Protein AF-A0A9W8RIK4-F1 (afdb_monomer_lite)

pLDDT: mean 80.98, std 10.84, range [31.3, 94.56]

Structure (mmCIF, N/CA/C/O backbone):
data_AF-A0A9W8RIK4-F1
#
_entry.id   AF-A0A9W8RIK4-F1
#
loop_
_atom_site.group_PDB
_atom_site.id
_atom_site.type_symbol
_atom_site.label_atom_id
_atom_site.label_alt_id
_atom_site.label_comp_id
_atom_site.label_asym_id
_atom_site.label_entity_id
_atom_site.label_seq_id
_atom_site.pdbx_PDB_ins_code
_atom_site.Cartn_x
_atom_site.Cartn_y
_atom_site.Cartn_z
_atom_site.occupancy
_atom_site.B_iso_or_equiv
_atom_site.auth_seq_id
_atom_site.auth_comp_id
_atom_site.auth_asym_id
_atom_site.auth_atom_id
_atom_site.pdbx_PDB_model_num
ATOM 1 N N . MET A 1 1 ? 0.799 12.961 -12.414 1.00 58.44 1 MET A N 1
ATOM 2 C CA . MET A 1 1 ? 2.271 12.877 -12.256 1.00 58.44 1 MET A CA 1
ATOM 3 C C . MET A 1 1 ? 2.801 11.477 -12.563 1.00 58.44 1 MET A C 1
ATOM 5 O O . MET A 1 1 ? 3.704 11.379 -13.381 1.00 58.44 1 MET A O 1
ATOM 9 N N . HIS A 1 2 ? 2.174 10.405 -12.053 1.00 54.78 2 HIS A N 1
ATOM 10 C CA . HIS A 1 2 ? 2.528 9.002 -12.353 1.00 54.78 2 HIS A CA 1
ATOM 11 C C . HIS A 1 2 ? 2.791 8.707 -13.846 1.00 54.78 2 HIS A C 1
ATOM 13 O O . HIS A 1 2 ? 3.847 8.197 -14.192 1.00 54.78 2 HIS A O 1
ATOM 19 N N . TYR A 1 3 ? 1.892 9.117 -14.752 1.00 61.00 3 TYR A N 1
ATOM 20 C CA . TYR A 1 3 ? 2.065 8.937 -16.205 1.00 61.00 3 TYR A CA 1
ATOM 21 C C . TYR A 1 3 ? 3.379 9.522 -16.763 1.00 61.00 3 TYR A C 1
ATOM 23 O O . TYR A 1 3 ? 4.008 8.931 -17.638 1.00 61.00 3 TYR A O 1
ATOM 31 N N . ILE A 1 4 ? 3.803 10.685 -16.256 1.00 69.00 4 ILE A N 1
ATOM 32 C CA . ILE A 1 4 ? 5.035 11.362 -16.692 1.00 69.00 4 ILE A CA 1
ATOM 33 C C . ILE A 1 4 ? 6.264 10.590 -16.204 1.00 69.00 4 ILE A C 1
ATOM 35 O O . ILE A 1 4 ? 7.252 10.479 -16.931 1.00 69.00 4 ILE A O 1
ATOM 39 N N . MET A 1 5 ? 6.193 10.026 -14.998 1.00 69.75 5 MET A N 1
ATOM 40 C CA . MET A 1 5 ? 7.285 9.257 -14.408 1.00 69.75 5 MET A CA 1
ATOM 41 C C . MET A 1 5 ? 7.449 7.893 -15.083 1.00 69.75 5 MET A C 1
ATOM 43 O O . MET A 1 5 ? 8.577 7.519 -15.416 1.00 69.75 5 MET A O 1
ATOM 47 N N . THR A 1 6 ? 6.348 7.204 -15.396 1.00 58.97 6 THR A N 1
ATOM 48 C CA . THR A 1 6 ? 6.379 5.834 -15.935 1.00 58.97 6 THR A CA 1
ATOM 49 C C . THR A 1 6 ? 6.575 5.734 -17.443 1.00 58.97 6 THR A C 1
ATOM 51 O O . THR A 1 6 ? 6.938 4.670 -17.936 1.00 58.97 6 THR A O 1
ATOM 54 N N . ARG A 1 7 ? 6.388 6.817 -18.207 1.00 65.75 7 ARG A N 1
ATOM 55 C CA . ARG A 1 7 ? 6.578 6.792 -19.667 1.00 65.75 7 ARG A CA 1
ATOM 56 C C . ARG A 1 7 ? 7.822 7.532 -20.115 1.00 65.75 7 ARG A C 1
ATOM 58 O O . ARG A 1 7 ? 8.277 8.488 -19.487 1.00 65.75 7 ARG A O 1
ATOM 65 N N . GLN A 1 8 ? 8.393 7.099 -21.233 1.00 67.31 8 GLN A N 1
ATOM 66 C CA . GLN A 1 8 ? 9.373 7.914 -21.933 1.00 67.31 8 GLN A CA 1
ATOM 67 C C . GLN A 1 8 ? 8.639 9.083 -22.588 1.00 67.31 8 GLN A C 1
ATOM 69 O O . GLN A 1 8 ? 7.737 8.888 -23.399 1.00 67.31 8 GLN A O 1
ATOM 74 N N . LEU A 1 9 ? 8.997 10.307 -22.200 1.00 77.00 9 LEU A N 1
ATOM 75 C CA . LEU A 1 9 ? 8.418 11.500 -22.801 1.00 77.00 9 LEU A CA 1
ATOM 76 C C . LEU A 1 9 ? 8.920 11.601 -24.244 1.00 77.00 9 LEU A C 1
ATOM 78 O O . LEU A 1 9 ? 10.121 11.748 -24.476 1.00 77.00 9 LEU A O 1
ATOM 82 N N . CYS A 1 10 ? 8.004 11.522 -25.209 1.00 79.88 10 CYS A N 1
ATOM 83 C CA . CYS A 1 10 ? 8.291 11.635 -26.642 1.00 79.88 10 CYS A CA 1
ATOM 84 C C . CYS A 1 10 ? 8.548 13.095 -27.050 1.00 79.88 10 CYS A C 1
ATOM 86 O O . CYS A 1 10 ? 7.872 13.647 -27.916 1.00 79.88 10 CYS A O 1
ATOM 88 N N . LEU A 1 11 ? 9.501 13.748 -26.386 1.00 81.94 11 LEU A N 1
ATOM 89 C CA . LEU A 1 11 ? 9.902 15.110 -26.711 1.00 81.94 11 LEU A CA 1
ATOM 90 C C . LEU A 1 11 ? 10.702 15.096 -28.013 1.00 81.94 11 LEU A C 1
ATOM 92 O O . LEU A 1 11 ? 11.547 14.226 -28.236 1.00 81.94 11 LEU A O 1
ATOM 96 N N . THR A 1 12 ? 10.459 16.084 -28.867 1.00 84.19 12 THR A N 1
ATOM 97 C CA . THR A 1 12 ? 11.164 16.234 -30.145 1.00 84.19 12 THR A CA 1
ATOM 98 C C . THR A 1 12 ? 12.074 17.456 -30.108 1.00 84.19 12 THR A C 1
ATOM 100 O O . THR A 1 12 ? 11.981 18.289 -29.205 1.00 84.19 12 THR A O 1
ATOM 103 N N . ARG A 1 13 ? 12.955 17.598 -31.107 1.00 80.69 13 ARG A N 1
ATOM 104 C CA . ARG A 1 13 ? 13.754 18.827 -31.259 1.00 80.69 13 ARG A CA 1
ATOM 105 C C . ARG A 1 13 ? 12.869 20.067 -31.403 1.00 80.69 13 ARG A C 1
ATOM 107 O O . ARG A 1 13 ? 13.140 21.068 -30.758 1.00 80.69 13 ARG A O 1
ATOM 114 N N . HIS A 1 14 ? 11.750 19.947 -32.120 1.00 82.50 14 HIS A N 1
ATOM 115 C CA . HIS A 1 14 ? 10.755 21.014 -32.229 1.00 82.50 14 HIS A CA 1
ATOM 116 C C . HIS A 1 14 ? 10.232 21.467 -30.857 1.00 82.50 14 HIS A C 1
ATOM 118 O O . HIS A 1 14 ? 10.055 22.660 -30.621 1.00 82.50 14 HIS A O 1
ATOM 124 N N . THR A 1 15 ? 10.010 20.531 -29.927 1.00 81.50 15 THR A N 1
ATOM 125 C CA . THR A 1 15 ? 9.599 20.855 -28.554 1.00 81.50 15 THR A CA 1
ATOM 126 C C . THR A 1 15 ? 10.663 21.679 -27.826 1.00 81.50 15 THR A C 1
ATOM 128 O O . THR A 1 15 ? 10.324 22.655 -27.165 1.00 81.50 15 THR A O 1
ATOM 131 N N . VAL A 1 16 ? 11.942 21.319 -27.976 1.00 80.31 16 VAL A N 1
ATOM 132 C CA . VAL A 1 16 ? 13.065 22.067 -27.385 1.00 80.31 16 VAL A CA 1
ATOM 133 C C . VAL A 1 16 ? 13.127 23.483 -27.959 1.00 80.31 16 VAL A C 1
ATOM 135 O O . VAL A 1 16 ? 13.205 24.445 -27.200 1.00 80.31 16 VAL A O 1
ATOM 138 N N . ASP A 1 17 ? 13.026 23.623 -29.280 1.00 80.44 17 ASP A N 1
ATOM 139 C CA . ASP A 1 17 ? 13.111 24.923 -29.953 1.00 80.44 17 ASP A CA 1
ATOM 140 C C . ASP A 1 17 ? 11.915 25.829 -29.635 1.00 80.44 17 ASP A C 1
ATOM 142 O O . ASP A 1 17 ? 12.098 27.021 -29.392 1.00 80.44 17 ASP A O 1
ATOM 146 N N . SER A 1 18 ? 10.709 25.263 -29.526 1.00 82.81 18 SER A N 1
ATOM 147 C CA . SER A 1 18 ? 9.505 26.004 -29.113 1.00 82.81 18 SER A CA 1
ATOM 148 C C . SER A 1 18 ? 9.617 26.548 -27.688 1.00 82.81 18 SER A C 1
ATOM 150 O O . SER A 1 18 ? 9.095 27.617 -27.390 1.00 82.81 18 SER A O 1
ATOM 152 N N . LEU A 1 19 ? 10.304 25.821 -26.802 1.00 80.06 19 LEU A N 1
ATOM 153 C CA . LEU A 1 19 ? 10.499 26.213 -25.409 1.00 80.06 19 LEU A CA 1
ATOM 154 C C . LEU A 1 19 ? 11.683 27.167 -25.213 1.00 80.06 19 LEU A C 1
ATOM 156 O O . LEU A 1 19 ? 11.740 27.822 -24.173 1.00 80.06 19 LEU A O 1
ATOM 160 N N . ARG A 1 20 ? 12.596 27.317 -26.186 1.00 76.06 20 ARG A N 1
ATOM 161 C CA . ARG A 1 20 ? 13.703 28.291 -26.084 1.00 76.06 20 ARG A CA 1
ATOM 162 C C . ARG A 1 20 ? 13.183 29.695 -25.797 1.00 76.06 20 ARG A C 1
ATOM 164 O O . ARG A 1 20 ? 13.724 30.362 -24.923 1.00 76.06 20 ARG A O 1
ATOM 171 N N . SER A 1 21 ? 12.110 30.116 -26.467 1.00 77.50 21 SER A N 1
ATOM 172 C CA . SER A 1 21 ? 11.520 31.457 -26.325 1.00 77.50 21 SER A CA 1
ATOM 173 C C . SER A 1 21 ? 11.000 31.762 -24.916 1.00 77.50 21 SER A C 1
ATOM 175 O O . SER A 1 21 ? 10.890 32.927 -24.549 1.00 77.50 21 SER A O 1
ATOM 177 N N . THR A 1 22 ? 10.726 30.736 -24.107 1.00 79.38 22 THR A N 1
ATOM 178 C CA . THR A 1 22 ? 10.203 30.893 -22.741 1.00 79.38 22 THR A CA 1
ATOM 179 C C . THR A 1 22 ? 11.277 31.271 -21.718 1.00 79.38 22 THR A C 1
ATOM 181 O O . THR A 1 22 ? 10.945 31.611 -20.588 1.00 79.38 22 THR A O 1
ATOM 184 N N . GLY A 1 23 ? 12.564 31.172 -22.075 1.00 70.75 23 GLY A N 1
ATOM 185 C CA . GLY A 1 23 ? 13.682 31.388 -21.145 1.00 70.75 23 GLY A CA 1
ATOM 186 C C . GLY A 1 23 ? 13.859 30.282 -20.095 1.00 70.75 23 GLY A C 1
ATOM 187 O O . GLY A 1 23 ? 14.793 30.339 -19.304 1.00 70.75 23 GLY A O 1
ATOM 188 N N . MET A 1 24 ? 13.008 29.250 -20.110 1.00 67.75 24 MET A N 1
ATOM 189 C CA . MET A 1 24 ? 13.022 28.131 -19.155 1.00 67.75 24 MET A CA 1
ATOM 190 C C . MET A 1 24 ? 14.091 27.070 -19.469 1.00 67.75 24 MET A C 1
ATOM 192 O O . MET A 1 24 ? 14.253 26.105 -18.728 1.00 67.75 24 MET A O 1
ATOM 196 N N . ILE A 1 25 ? 14.802 27.218 -20.589 1.00 71.00 25 ILE A N 1
ATOM 197 C CA . ILE A 1 25 ? 15.863 26.319 -21.046 1.00 71.00 25 ILE A CA 1
ATOM 198 C C . ILE A 1 25 ? 17.099 27.174 -21.338 1.00 71.00 25 ILE A C 1
ATOM 200 O O . ILE A 1 25 ? 16.971 28.261 -21.904 1.00 71.00 25 ILE A O 1
ATOM 204 N N . ALA A 1 26 ? 18.290 26.687 -20.970 1.00 68.44 26 ALA A N 1
ATOM 205 C CA . ALA A 1 26 ? 19.558 27.364 -21.235 1.00 68.44 26 ALA A CA 1
ATOM 206 C C . ALA A 1 26 ? 19.681 27.741 -22.723 1.00 68.44 26 ALA A C 1
ATOM 208 O O . ALA A 1 26 ? 19.762 26.877 -23.594 1.00 68.44 26 ALA A O 1
ATOM 209 N N . GLN A 1 27 ? 19.671 29.044 -23.015 1.00 63.12 27 GLN A N 1
ATOM 210 C CA . GLN A 1 27 ? 19.578 29.535 -24.394 1.00 63.12 27 GLN A CA 1
ATOM 211 C C . GLN A 1 27 ? 20.899 29.460 -25.171 1.00 63.12 27 GLN A C 1
ATOM 213 O O . GLN A 1 27 ? 20.877 29.423 -26.400 1.00 63.12 27 GLN A O 1
ATOM 218 N N . ASN A 1 28 ? 22.027 29.379 -24.461 1.00 61.06 28 ASN A N 1
ATOM 219 C CA . ASN A 1 28 ? 23.370 29.387 -25.047 1.00 61.06 28 ASN A CA 1
ATOM 220 C C . ASN A 1 28 ? 24.028 28.004 -25.133 1.00 61.06 28 ASN A C 1
ATOM 222 O O . ASN A 1 28 ? 25.158 27.909 -25.605 1.00 61.06 28 ASN A O 1
ATOM 226 N N . ASP A 1 29 ? 23.342 26.939 -24.711 1.00 61.09 29 ASP A N 1
ATOM 227 C CA . ASP A 1 29 ? 23.905 25.591 -24.729 1.00 61.09 29 ASP A CA 1
ATOM 228 C C . ASP A 1 29 ? 23.370 24.797 -25.928 1.00 61.09 29 ASP A C 1
ATOM 230 O O . ASP A 1 29 ? 22.207 24.391 -25.978 1.00 61.09 29 ASP A O 1
ATOM 234 N N . GLY A 1 30 ? 24.228 24.545 -26.920 1.00 61.06 30 GLY A N 1
ATOM 235 C CA . GLY A 1 30 ? 23.897 23.739 -28.106 1.00 61.06 30 GLY A CA 1
ATOM 236 C C . GLY A 1 30 ? 23.598 22.262 -27.805 1.00 61.06 30 GLY A C 1
ATOM 237 O O . GLY A 1 30 ? 23.241 21.506 -28.707 1.00 61.06 30 GLY A O 1
ATOM 238 N N . PHE A 1 31 ? 23.732 21.848 -26.543 1.00 63.97 31 PHE A N 1
ATOM 239 C CA . PHE A 1 31 ? 23.663 20.460 -26.090 1.00 63.97 31 PHE A CA 1
ATOM 240 C C . PHE A 1 31 ? 22.319 20.062 -25.465 1.00 63.97 31 PHE A C 1
ATOM 242 O O . PHE A 1 31 ? 22.170 18.923 -25.015 1.00 63.97 31 PHE A O 1
ATOM 249 N N . VAL A 1 32 ? 21.313 20.947 -25.451 1.00 71.06 32 VAL A N 1
ATOM 250 C CA . VAL A 1 32 ? 19.980 20.593 -24.941 1.00 71.06 32 VAL A CA 1
ATOM 251 C C . VAL A 1 32 ? 19.318 19.585 -25.881 1.00 71.06 32 VAL A C 1
ATOM 253 O O . VAL A 1 32 ? 18.754 19.923 -26.921 1.00 71.06 32 VAL A O 1
ATOM 256 N N . THR A 1 33 ? 19.369 18.312 -25.498 1.00 81.44 33 THR A N 1
ATOM 257 C CA . THR A 1 33 ? 18.692 17.232 -26.221 1.00 81.44 33 THR A CA 1
ATOM 258 C C . THR A 1 33 ? 17.288 16.992 -25.658 1.00 81.44 33 THR A C 1
ATOM 260 O O . THR A 1 33 ? 17.061 17.196 -24.462 1.00 81.44 33 THR A O 1
ATOM 263 N N . PRO A 1 34 ? 16.343 16.461 -26.459 1.00 81.56 34 PRO A N 1
ATOM 264 C CA . PRO A 1 34 ? 15.030 16.054 -25.953 1.00 81.56 34 PRO A CA 1
ATOM 265 C C . PRO A 1 34 ? 15.114 15.047 -24.796 1.00 81.56 34 PRO A C 1
ATOM 267 O O . PRO A 1 34 ? 14.284 15.063 -23.893 1.00 81.56 34 PRO A O 1
ATOM 270 N N . ARG A 1 35 ? 16.165 14.214 -24.778 1.00 79.44 35 ARG A N 1
ATOM 271 C CA . ARG A 1 35 ? 16.462 13.294 -23.672 1.00 79.44 35 ARG A CA 1
ATOM 272 C C . ARG A 1 35 ? 16.830 14.038 -22.387 1.00 79.44 35 ARG A C 1
ATOM 274 O O . ARG A 1 35 ? 16.364 13.657 -21.317 1.00 79.44 35 ARG A O 1
ATOM 281 N N . MET A 1 36 ? 17.650 15.084 -22.486 1.00 81.44 36 MET A N 1
ATOM 282 C CA . MET A 1 36 ? 18.024 15.913 -21.339 1.00 81.44 36 MET A CA 1
ATOM 283 C C . MET A 1 36 ? 16.807 16.650 -20.775 1.00 81.44 36 MET A C 1
ATOM 285 O O . MET A 1 36 ? 16.570 16.585 -19.571 1.00 81.44 36 MET A O 1
ATOM 289 N N . LEU A 1 37 ? 15.984 17.243 -21.646 1.00 82.25 37 LEU A N 1
ATOM 290 C CA . LEU A 1 37 ? 14.737 17.900 -21.251 1.00 82.25 37 LEU A CA 1
ATOM 291 C C . LEU A 1 37 ? 13.762 16.918 -20.582 1.00 82.25 37 LEU A C 1
ATOM 293 O O . LEU A 1 37 ? 13.191 17.226 -19.541 1.00 82.25 37 LEU A O 1
ATOM 297 N N . ALA A 1 38 ? 13.615 15.703 -21.122 1.00 83.12 38 ALA A N 1
ATOM 298 C CA . ALA A 1 38 ? 12.779 14.670 -20.511 1.00 83.12 38 ALA A CA 1
ATOM 299 C C . ALA A 1 38 ? 13.269 14.294 -19.105 1.00 83.12 38 ALA A C 1
ATOM 301 O O . ALA A 1 38 ? 12.456 14.125 -18.198 1.00 83.12 38 ALA A O 1
ATOM 302 N N . ARG A 1 39 ? 14.590 14.199 -18.905 1.00 81.44 39 ARG A N 1
ATOM 303 C CA . ARG A 1 39 ? 15.185 13.927 -17.590 1.00 81.44 39 ARG A CA 1
ATOM 304 C C . ARG A 1 39 ? 14.953 15.077 -16.610 1.00 81.44 39 ARG A C 1
ATOM 306 O O . ARG A 1 39 ? 14.628 14.811 -15.461 1.00 81.44 39 ARG A O 1
ATOM 313 N N . GLN A 1 40 ? 15.073 16.326 -17.058 1.00 83.69 40 GLN A N 1
ATOM 314 C CA . GLN A 1 40 ? 14.801 17.507 -16.232 1.00 83.69 40 GLN A CA 1
ATOM 315 C C . GLN A 1 40 ? 13.330 17.581 -15.814 1.00 83.69 40 GLN A C 1
ATOM 317 O O . GLN A 1 40 ? 13.050 17.751 -14.634 1.00 83.69 40 GLN A O 1
ATOM 322 N N . ILE A 1 41 ? 12.391 17.369 -16.746 1.00 84.94 41 ILE A N 1
ATOM 323 C CA . ILE A 1 41 ? 10.953 17.330 -16.432 1.00 84.94 41 ILE A CA 1
ATOM 324 C C . ILE A 1 41 ? 10.662 16.236 -15.404 1.00 84.94 41 ILE A C 1
ATOM 326 O O . ILE A 1 41 ? 9.979 16.499 -14.420 1.00 84.94 41 ILE A O 1
ATOM 330 N N . LYS A 1 42 ? 11.205 15.027 -15.597 1.00 84.94 42 LYS A N 1
ATOM 331 C CA . LYS A 1 42 ? 11.044 13.943 -14.620 1.00 84.94 42 LYS A CA 1
ATOM 332 C C . LYS A 1 42 ? 11.643 14.299 -13.262 1.00 84.94 42 LYS A C 1
ATOM 334 O O . LYS A 1 42 ? 10.987 14.063 -12.265 1.00 84.94 42 LYS A O 1
ATOM 339 N N . SER A 1 43 ? 12.826 14.914 -13.223 1.00 83.44 43 SER A N 1
ATOM 340 C CA . SER A 1 43 ? 13.460 15.356 -11.972 1.00 83.44 43 SER A CA 1
ATOM 341 C C . SER A 1 43 ? 12.612 16.379 -11.212 1.00 83.44 43 SER A C 1
ATOM 343 O O . SER A 1 43 ? 12.488 16.275 -10.001 1.00 83.44 43 SER A O 1
ATOM 345 N N . VAL A 1 44 ? 12.014 17.351 -11.908 1.00 85.62 44 VAL A N 1
ATOM 346 C CA . VAL A 1 44 ? 11.139 18.355 -11.277 1.00 85.62 44 VAL A CA 1
ATOM 347 C C . VAL A 1 44 ? 9.840 17.716 -10.786 1.00 85.62 44 VAL A C 1
ATOM 349 O O . VAL A 1 44 ? 9.370 18.023 -9.696 1.00 85.62 44 VAL A O 1
ATOM 352 N N . VAL A 1 45 ? 9.248 16.817 -11.577 1.00 84.50 45 VAL A N 1
ATOM 353 C CA . VAL A 1 45 ? 8.040 16.087 -11.167 1.00 84.50 45 VAL A CA 1
ATOM 354 C C . VAL A 1 45 ? 8.321 15.190 -9.963 1.00 84.50 45 VAL A C 1
ATOM 356 O O . VAL A 1 45 ? 7.481 15.121 -9.073 1.00 84.50 45 VAL A O 1
ATOM 359 N N . ASP A 1 46 ? 9.491 14.557 -9.911 1.00 80.88 46 ASP A N 1
ATOM 360 C CA . ASP A 1 46 ? 9.943 13.756 -8.772 1.00 80.88 46 ASP A CA 1
ATOM 361 C C . ASP A 1 46 ? 10.064 14.602 -7.496 1.00 80.88 46 ASP A C 1
ATOM 363 O O . ASP A 1 46 ? 9.501 14.251 -6.462 1.00 80.88 46 ASP A O 1
ATOM 367 N N . GLU A 1 47 ? 10.690 15.780 -7.586 1.00 84.88 47 GLU A N 1
ATOM 368 C CA . GLU A 1 47 ? 10.806 16.717 -6.462 1.00 84.88 47 GLU A CA 1
ATOM 369 C C . GLU A 1 47 ? 9.433 17.203 -5.965 1.00 84.88 47 GLU A C 1
ATOM 371 O O . GLU A 1 47 ? 9.183 17.253 -4.758 1.00 84.88 47 GLU A O 1
ATOM 376 N N . LEU A 1 48 ? 8.508 17.508 -6.883 1.00 82.81 48 LEU A N 1
ATOM 377 C CA . LEU A 1 48 ? 7.130 17.865 -6.534 1.00 82.81 48 LEU A CA 1
ATOM 378 C C . LEU A 1 48 ? 6.409 16.703 -5.843 1.00 82.81 48 LEU A C 1
ATOM 380 O O . LEU A 1 48 ? 5.775 16.913 -4.813 1.00 82.81 48 LEU A O 1
ATOM 384 N N . MET A 1 49 ? 6.532 15.481 -6.367 1.00 77.94 49 MET A N 1
ATOM 385 C CA . MET A 1 49 ? 5.933 14.293 -5.754 1.00 77.94 49 MET A CA 1
ATOM 386 C C . MET A 1 49 ? 6.486 14.042 -4.349 1.00 77.94 49 MET A C 1
ATOM 388 O O . MET A 1 49 ? 5.709 13.780 -3.432 1.00 77.94 49 MET A O 1
ATOM 392 N N . LEU A 1 50 ? 7.801 14.176 -4.157 1.00 79.25 50 LEU A N 1
ATOM 393 C CA . LEU A 1 50 ? 8.441 14.039 -2.850 1.00 79.25 50 LEU A CA 1
ATOM 394 C C . LEU A 1 50 ? 7.913 15.080 -1.857 1.00 79.25 50 LEU A C 1
ATOM 396 O O . LEU A 1 50 ? 7.582 14.731 -0.724 1.00 79.25 50 LEU A O 1
ATOM 400 N N . ARG A 1 51 ? 7.802 16.344 -2.276 1.00 83.94 51 ARG A N 1
ATOM 401 C CA . ARG A 1 51 ? 7.286 17.429 -1.433 1.00 83.94 51 ARG A CA 1
ATOM 402 C C . ARG A 1 51 ? 5.833 17.196 -1.021 1.00 83.94 51 ARG A C 1
ATOM 404 O O . ARG A 1 51 ? 5.516 17.338 0.157 1.00 83.94 51 ARG A O 1
ATOM 411 N N . GLU A 1 52 ? 4.965 16.832 -1.962 1.00 80.19 52 GLU A N 1
ATOM 412 C CA . GLU A 1 52 ? 3.557 16.524 -1.673 1.00 80.19 52 GLU A CA 1
ATOM 413 C C . GLU A 1 52 ? 3.438 15.323 -0.726 1.00 80.19 52 GLU A C 1
ATOM 415 O O . GLU A 1 52 ? 2.685 15.362 0.246 1.00 80.19 52 GLU A O 1
ATOM 420 N N . MET A 1 53 ? 4.244 14.279 -0.943 1.00 73.75 53 MET A N 1
ATOM 421 C CA . MET A 1 53 ? 4.280 13.106 -0.071 1.00 73.75 53 MET A CA 1
ATOM 422 C C . MET A 1 53 ? 4.744 13.464 1.350 1.00 73.75 53 MET A C 1
ATOM 424 O O . MET A 1 53 ? 4.130 13.032 2.324 1.00 73.75 53 MET A O 1
ATOM 428 N N . GLN A 1 54 ? 5.783 14.294 1.493 1.00 78.31 54 GLN A N 1
ATOM 429 C CA . GLN A 1 54 ? 6.239 14.793 2.796 1.00 78.31 54 GLN A CA 1
ATOM 430 C C . GLN A 1 54 ? 5.149 15.597 3.515 1.00 78.31 54 GLN A C 1
ATOM 432 O O . GLN A 1 54 ? 4.923 15.383 4.705 1.00 78.31 54 GLN A O 1
ATOM 437 N N . GLN A 1 55 ? 4.447 16.484 2.805 1.00 79.56 55 GLN A N 1
ATOM 438 C CA . GLN A 1 55 ? 3.342 17.259 3.378 1.00 79.56 55 GLN A CA 1
ATOM 439 C C . GLN A 1 55 ? 2.179 16.364 3.808 1.00 79.56 55 GLN A C 1
ATOM 441 O O . GLN A 1 55 ? 1.640 16.549 4.900 1.00 79.56 55 GLN A O 1
ATOM 446 N N . LEU A 1 56 ? 1.822 15.366 2.995 1.00 74.19 56 LEU A N 1
ATOM 447 C CA . LEU A 1 56 ? 0.793 14.385 3.330 1.00 74.19 56 LEU A CA 1
ATOM 448 C C . LEU A 1 56 ? 1.173 13.618 4.600 1.00 74.19 56 LEU A C 1
ATOM 450 O O . LEU A 1 56 ? 0.355 13.515 5.513 1.00 74.19 56 LEU A O 1
ATOM 454 N N . PHE A 1 57 ? 2.423 13.162 4.716 1.00 73.31 57 PHE A N 1
ATOM 455 C CA . PHE A 1 57 ? 2.907 12.500 5.927 1.00 73.31 57 PHE A CA 1
ATOM 456 C C . PHE A 1 57 ? 2.953 13.423 7.146 1.00 73.31 57 PHE A C 1
ATOM 458 O O . PHE A 1 57 ? 2.663 12.978 8.260 1.00 73.31 57 PHE A O 1
ATOM 465 N N . GLU A 1 58 ? 3.268 14.706 6.973 1.00 79.19 58 GLU A N 1
ATOM 466 C CA . GLU A 1 58 ? 3.238 15.682 8.062 1.00 79.19 58 GLU A CA 1
ATOM 467 C C . GLU A 1 58 ? 1.802 15.936 8.549 1.00 79.19 58 GLU A C 1
ATOM 469 O O . GLU A 1 58 ? 1.553 15.943 9.758 1.00 79.19 58 GLU A O 1
ATOM 474 N N . LEU A 1 59 ? 0.847 16.106 7.630 1.00 77.31 59 LEU A N 1
ATOM 475 C CA . LEU A 1 59 ? -0.577 16.264 7.944 1.00 77.31 59 LEU A CA 1
ATOM 476 C C . LEU A 1 59 ? -1.138 15.016 8.623 1.00 77.31 59 LEU A C 1
ATOM 478 O O . LEU A 1 59 ? -1.806 15.126 9.650 1.00 77.31 59 LEU A O 1
ATOM 482 N N . PHE A 1 60 ? -0.803 13.837 8.104 1.00 70.94 60 PHE A N 1
ATOM 483 C CA . PHE A 1 60 ? -1.185 12.561 8.697 1.00 70.94 60 PHE A CA 1
ATOM 484 C C . PHE A 1 60 ? -0.623 12.420 10.116 1.00 70.94 60 PHE A C 1
ATOM 486 O O . PHE A 1 60 ? -1.367 12.180 11.063 1.00 70.94 60 PHE A O 1
ATOM 493 N N . SER A 1 61 ? 0.669 12.699 10.307 1.00 73.88 61 SER A N 1
ATOM 494 C CA . SER A 1 61 ? 1.303 12.696 11.632 1.00 73.88 61 SER A CA 1
ATOM 495 C C . SER A 1 61 ? 0.642 13.688 12.594 1.00 73.88 61 SER A C 1
ATOM 497 O O . SER A 1 61 ? 0.496 13.398 13.782 1.00 73.88 61 SER A O 1
ATOM 499 N N . LYS A 1 62 ? 0.228 14.866 12.109 1.00 75.69 62 LYS A N 1
ATOM 500 C CA . LYS A 1 62 ? -0.513 15.858 12.904 1.00 75.69 62 LYS A CA 1
ATOM 501 C C . LYS A 1 62 ? -1.915 15.376 13.268 1.00 75.69 62 LYS A C 1
ATOM 503 O O . LYS A 1 62 ? -2.316 15.634 14.396 1.00 75.69 62 LYS A O 1
ATOM 508 N N . SER A 1 63 ? -2.619 14.678 12.376 1.00 68.75 63 SER A N 1
ATOM 509 C CA . SER A 1 63 ? -3.951 14.114 12.655 1.00 68.75 63 SER A CA 1
ATOM 510 C C . SER A 1 63 ? -3.898 12.894 13.587 1.00 68.75 63 SER A C 1
ATOM 512 O O . SER A 1 63 ? -4.797 12.692 14.398 1.00 68.75 63 SER A O 1
ATOM 514 N N . LEU A 1 64 ? -2.795 12.137 13.588 1.00 68.00 64 LEU A N 1
ATOM 515 C CA . LEU A 1 64 ? -2.585 11.036 14.537 1.00 68.00 64 LEU A CA 1
ATOM 516 C C . LEU A 1 64 ? -2.245 11.505 15.968 1.00 68.00 64 LEU A C 1
ATOM 518 O O . LEU A 1 64 ? -2.563 10.819 16.940 1.00 68.00 64 LEU A O 1
ATOM 522 N N . LYS A 1 65 ? -1.609 12.676 16.137 1.00 68.00 65 LYS A N 1
ATOM 523 C CA . LYS A 1 65 ? -1.159 13.195 17.452 1.00 68.00 65 LYS A CA 1
ATOM 524 C C . LYS A 1 65 ? -2.246 13.309 18.533 1.00 68.00 65 LYS A C 1
ATOM 526 O O . LYS A 1 65 ? -1.944 12.967 19.677 1.00 68.00 65 LYS A O 1
ATOM 531 N N . PRO A 1 66 ? -3.468 13.790 18.243 1.00 63.25 66 PRO A N 1
ATOM 532 C CA . PRO A 1 66 ? -4.504 13.970 19.250 1.00 63.25 66 PRO A CA 1
ATOM 533 C C . PRO A 1 66 ? -5.024 12.654 19.844 1.00 63.25 66 PRO A C 1
ATOM 535 O O . PRO A 1 66 ? -5.723 12.706 20.852 1.00 63.25 66 PRO A O 1
ATOM 538 N N . LYS A 1 67 ? -4.720 11.490 19.236 1.00 69.69 67 LYS A N 1
ATOM 539 C CA . LYS A 1 67 ? -5.309 10.180 19.588 1.00 69.69 67 LYS A CA 1
ATOM 540 C C . LYS A 1 67 ? -6.844 10.221 19.664 1.00 69.69 67 LYS A C 1
ATOM 542 O O . LYS A 1 67 ? -7.465 9.496 20.438 1.00 69.69 67 LYS A O 1
ATOM 547 N N . ILE A 1 68 ? -7.466 11.110 18.890 1.00 79.56 68 ILE A N 1
ATOM 548 C CA . ILE A 1 68 ? -8.915 11.291 18.900 1.00 79.56 68 ILE A CA 1
ATOM 549 C C . ILE A 1 68 ? -9.527 10.193 18.033 1.00 79.56 68 ILE A C 1
ATOM 551 O O . ILE A 1 68 ? -9.238 10.105 16.842 1.00 79.56 68 ILE A O 1
ATOM 555 N N . ARG A 1 69 ? -10.415 9.384 18.621 1.00 85.62 69 ARG A N 1
ATOM 556 C CA . ARG A 1 69 ? -11.094 8.272 17.930 1.00 85.62 69 ARG A CA 1
ATOM 557 C C . ARG A 1 69 ? -11.887 8.726 16.699 1.00 85.62 69 ARG A C 1
ATOM 559 O O . ARG A 1 69 ? -11.924 7.993 15.723 1.00 85.62 69 ARG A O 1
ATOM 566 N N . ARG A 1 70 ? -12.413 9.958 16.679 1.00 83.94 70 ARG A N 1
ATOM 567 C CA . ARG A 1 70 ? -13.107 10.539 15.509 1.00 83.94 70 ARG A CA 1
ATOM 568 C C . ARG A 1 70 ? -12.253 10.597 14.239 1.00 83.94 70 ARG A C 1
ATOM 570 O O . ARG A 1 70 ? -12.794 10.468 13.150 1.00 83.94 70 ARG A O 1
ATOM 577 N N . GLU A 1 71 ? -10.934 10.734 14.369 1.00 86.75 71 GLU A N 1
ATOM 578 C CA . GLU A 1 71 ? -10.018 10.761 13.220 1.00 86.75 71 GLU A CA 1
ATOM 579 C C . GLU A 1 71 ? -9.663 9.354 12.711 1.00 86.75 71 GLU A C 1
ATOM 581 O O . GLU A 1 71 ? -8.955 9.217 11.715 1.00 86.75 71 GLU A O 1
ATOM 586 N N . TRP A 1 72 ? -10.146 8.291 13.366 1.00 90.56 72 TRP A N 1
ATOM 587 C CA . TRP A 1 72 ? -9.839 6.914 12.981 1.00 90.56 72 TRP A CA 1
ATOM 588 C C . TRP A 1 72 ? -10.268 6.608 11.546 1.00 90.56 72 TRP A C 1
ATOM 590 O O . TRP A 1 72 ? -9.460 6.100 10.775 1.00 90.56 72 TRP A O 1
ATOM 600 N N . ALA A 1 73 ? -11.504 6.937 11.162 1.00 91.56 73 ALA A N 1
ATOM 601 C CA . ALA A 1 73 ? -12.013 6.640 9.823 1.00 91.56 73 ALA A CA 1
ATOM 602 C C . ALA A 1 73 ? -11.238 7.367 8.709 1.00 91.56 73 ALA A C 1
ATOM 604 O O . ALA A 1 73 ? -10.759 6.679 7.803 1.00 91.56 73 ALA A O 1
ATOM 605 N N . PRO A 1 74 ? -11.027 8.702 8.757 1.00 89.31 74 PRO A N 1
ATOM 606 C CA . PRO A 1 74 ? -10.231 9.375 7.733 1.00 89.31 74 PRO A CA 1
ATOM 607 C C . PRO A 1 74 ? -8.775 8.891 7.712 1.00 89.31 74 PRO A C 1
ATOM 609 O O . PRO A 1 74 ? -8.217 8.727 6.628 1.00 89.31 74 PRO A O 1
ATOM 612 N N . CYS A 1 75 ? -8.168 8.584 8.866 1.00 88.88 75 CYS A N 1
ATOM 613 C CA . CYS A 1 75 ? -6.812 8.030 8.904 1.00 88.88 75 CYS A CA 1
ATOM 614 C C . CYS A 1 75 ? -6.741 6.609 8.324 1.00 88.88 75 CYS A C 1
ATOM 616 O O . CYS A 1 75 ? -5.801 6.296 7.596 1.00 88.88 75 CYS A O 1
ATOM 618 N N . THR A 1 76 ? -7.740 5.767 8.598 1.00 92.31 76 THR A N 1
ATOM 619 C CA . THR A 1 76 ? -7.856 4.416 8.027 1.00 92.31 76 THR A CA 1
ATOM 620 C C . THR A 1 76 ? -7.996 4.501 6.512 1.00 92.31 76 THR A C 1
ATOM 622 O O . THR A 1 76 ? -7.216 3.887 5.792 1.00 92.31 76 THR A O 1
ATOM 625 N N . ALA A 1 77 ? -8.927 5.317 6.011 1.00 92.44 77 ALA A N 1
ATOM 626 C CA . ALA A 1 77 ? -9.136 5.510 4.578 1.00 92.44 77 ALA A CA 1
ATOM 627 C C . ALA A 1 77 ? -7.875 6.042 3.877 1.00 92.44 77 ALA A C 1
ATOM 629 O O . ALA A 1 77 ? -7.479 5.522 2.835 1.00 92.44 77 ALA A O 1
ATOM 630 N N . ALA A 1 78 ? -7.200 7.031 4.471 1.00 89.81 78 ALA A N 1
ATOM 631 C CA . ALA A 1 78 ? -5.943 7.552 3.943 1.00 89.81 78 ALA A CA 1
ATOM 632 C C . ALA A 1 78 ? -4.852 6.473 3.890 1.00 89.81 78 ALA A C 1
ATOM 634 O O . ALA A 1 78 ? -4.124 6.391 2.901 1.00 89.81 78 ALA A O 1
ATOM 635 N N . PHE A 1 79 ? -4.750 5.619 4.914 1.00 91.00 79 PHE A N 1
ATOM 636 C CA . PHE A 1 79 ? -3.750 4.557 4.923 1.00 91.00 79 PHE A CA 1
ATOM 637 C C . PHE A 1 79 ? -4.057 3.437 3.922 1.00 91.00 79 PHE A C 1
ATOM 639 O O . PHE A 1 79 ? -3.139 2.957 3.262 1.00 91.00 79 PHE A O 1
ATOM 646 N N . LEU A 1 80 ? -5.330 3.090 3.711 1.00 93.88 80 LEU A N 1
ATOM 647 C CA . LEU A 1 80 ? -5.737 2.165 2.645 1.00 93.88 80 LEU A CA 1
ATOM 648 C C . LEU A 1 80 ? -5.342 2.699 1.259 1.00 93.88 80 LEU A C 1
ATOM 650 O O . LEU A 1 80 ? -4.789 1.964 0.446 1.00 93.88 80 LEU A O 1
ATOM 654 N N . VAL A 1 81 ? -5.536 3.997 1.006 1.00 91.19 81 VAL A N 1
ATOM 655 C CA . VAL A 1 81 ? -5.079 4.638 -0.241 1.00 91.19 81 VAL A CA 1
ATOM 656 C C . VAL A 1 81 ? -3.549 4.629 -0.353 1.00 91.19 81 VAL A C 1
ATOM 658 O O . VAL A 1 81 ? -3.014 4.366 -1.429 1.00 91.19 81 VAL A O 1
ATOM 661 N N . LEU A 1 82 ? -2.826 4.869 0.746 1.00 89.94 82 LEU A N 1
ATOM 662 C CA . LEU A 1 82 ? -1.363 4.757 0.765 1.00 89.94 82 LEU A CA 1
ATOM 663 C C . LEU A 1 82 ? -0.890 3.330 0.456 1.00 89.94 82 LEU A C 1
ATOM 665 O O . LEU A 1 82 ? 0.109 3.180 -0.243 1.00 89.94 82 LEU A O 1
ATOM 669 N N . CYS A 1 83 ? -1.605 2.297 0.915 1.00 92.88 83 CYS A N 1
ATOM 670 C CA . CYS A 1 83 ? -1.326 0.905 0.553 1.00 92.88 83 CYS A CA 1
ATOM 671 C C . CYS A 1 83 ? -1.413 0.697 -0.960 1.00 92.88 83 CYS A C 1
ATOM 673 O O . CYS A 1 83 ? -0.458 0.195 -1.544 1.00 92.88 83 CYS A O 1
ATOM 675 N N . LEU A 1 84 ? -2.467 1.194 -1.614 1.00 91.06 84 LEU A N 1
ATOM 676 C CA . LEU A 1 84 ? -2.596 1.122 -3.076 1.00 91.06 84 LEU A CA 1
ATOM 677 C C . LEU A 1 84 ? -1.450 1.845 -3.806 1.00 91.06 84 LEU A C 1
ATOM 679 O O . LEU A 1 84 ? -0.971 1.380 -4.839 1.00 91.06 84 LEU A O 1
ATOM 683 N N . PHE A 1 85 ? -0.973 2.981 -3.284 1.00 89.06 85 PHE A N 1
ATOM 684 C CA . PHE A 1 85 ? 0.188 3.664 -3.865 1.00 89.06 85 PHE A CA 1
ATOM 685 C C . PHE A 1 85 ? 1.490 2.887 -3.674 1.00 89.06 85 PHE A C 1
ATOM 687 O O . PHE A 1 85 ? 2.304 2.845 -4.595 1.00 89.06 85 PHE A O 1
ATOM 694 N N . MET A 1 86 ? 1.686 2.263 -2.513 1.00 90.19 86 MET A N 1
ATOM 695 C CA . MET A 1 86 ? 2.831 1.388 -2.267 1.00 90.19 86 MET A CA 1
ATOM 696 C C . MET A 1 86 ? 2.801 0.173 -3.205 1.00 90.19 86 MET A C 1
ATOM 698 O O . MET A 1 86 ? 3.798 -0.095 -3.868 1.00 90.19 86 MET A O 1
ATOM 702 N N . GLU A 1 87 ? 1.649 -0.477 -3.372 1.00 90.75 87 GLU A N 1
ATOM 703 C CA . GLU A 1 87 ? 1.450 -1.583 -4.324 1.00 90.75 87 GLU A CA 1
ATOM 704 C C . GLU A 1 87 ? 1.718 -1.158 -5.777 1.00 90.75 87 GLU A C 1
ATOM 706 O O . GLU A 1 87 ? 2.307 -1.909 -6.558 1.00 90.75 87 GLU A O 1
ATOM 711 N N . ALA A 1 88 ? 1.346 0.069 -6.157 1.00 88.50 88 ALA A N 1
ATOM 712 C CA . ALA A 1 88 ? 1.658 0.611 -7.478 1.00 88.50 88 ALA A CA 1
ATOM 713 C C . ALA A 1 88 ? 3.173 0.800 -7.688 1.00 88.50 88 ALA A C 1
ATOM 715 O O . ALA A 1 88 ? 3.676 0.557 -8.787 1.00 88.50 88 ALA A O 1
ATOM 716 N N . VAL A 1 89 ? 3.913 1.197 -6.645 1.00 87.38 89 VAL A N 1
ATOM 717 C CA . VAL A 1 89 ? 5.384 1.276 -6.680 1.00 87.38 89 VAL A CA 1
ATOM 718 C C . VAL A 1 89 ? 5.999 -0.119 -6.803 1.00 87.38 89 VAL A C 1
ATOM 720 O O . VAL A 1 89 ? 6.880 -0.311 -7.642 1.00 87.38 89 VAL A O 1
ATOM 723 N N . GLU A 1 90 ? 5.511 -1.096 -6.034 1.00 88.81 90 GLU A N 1
ATOM 724 C CA . GLU A 1 90 ? 5.945 -2.499 -6.118 1.00 88.81 90 GLU A CA 1
ATOM 725 C C . GLU A 1 90 ? 5.728 -3.061 -7.536 1.00 88.81 90 GLU A C 1
ATOM 727 O O . GLU A 1 90 ? 6.651 -3.579 -8.170 1.00 88.81 90 GLU A O 1
ATOM 732 N N . THR A 1 91 ? 4.537 -2.834 -8.091 1.00 88.25 91 THR A N 1
ATOM 733 C CA . THR A 1 91 ? 4.171 -3.223 -9.460 1.00 88.25 91 THR A CA 1
ATOM 734 C C . THR A 1 91 ? 5.079 -2.576 -10.503 1.00 88.25 91 THR A C 1
ATOM 736 O O . THR A 1 91 ? 5.530 -3.241 -11.440 1.00 88.25 91 THR A O 1
ATOM 739 N N . ALA A 1 92 ? 5.364 -1.278 -10.366 1.00 87.00 92 ALA A N 1
ATOM 740 C CA . ALA A 1 92 ? 6.224 -0.554 -11.295 1.00 87.00 92 ALA A CA 1
ATOM 741 C C . ALA A 1 92 ? 7.673 -1.065 -11.255 1.00 87.00 92 ALA A C 1
ATOM 743 O O . ALA A 1 92 ? 8.305 -1.170 -12.309 1.00 87.00 92 ALA A O 1
ATOM 744 N N . ALA A 1 93 ? 8.185 -1.412 -10.070 1.00 87.50 93 ALA A N 1
ATOM 745 C CA . ALA A 1 93 ? 9.526 -1.964 -9.899 1.00 87.50 93 ALA A CA 1
ATOM 746 C C . ALA A 1 93 ? 9.673 -3.334 -10.583 1.00 87.50 93 ALA A C 1
ATOM 748 O O . ALA A 1 93 ? 10.618 -3.536 -11.349 1.00 87.50 93 ALA A O 1
ATOM 749 N N . ASP A 1 94 ? 8.725 -4.251 -10.373 1.00 86.50 94 ASP A N 1
ATOM 750 C CA . ASP A 1 94 ? 8.761 -5.576 -11.013 1.00 86.50 94 ASP A CA 1
ATOM 751 C C . ASP A 1 94 ? 8.543 -5.460 -12.532 1.00 86.50 94 ASP A C 1
ATOM 753 O O . ASP A 1 94 ? 9.297 -6.026 -13.325 1.00 86.50 94 ASP A O 1
ATOM 757 N N . THR A 1 95 ? 7.602 -4.613 -12.967 1.00 86.38 95 THR A N 1
ATOM 758 C CA . THR A 1 95 ? 7.365 -4.344 -14.398 1.00 86.38 95 THR A CA 1
ATOM 759 C C . THR A 1 95 ? 8.605 -3.790 -15.095 1.00 86.38 95 THR A C 1
ATOM 761 O O . THR A 1 95 ? 8.891 -4.178 -16.227 1.00 86.38 95 THR A O 1
ATOM 764 N N . PHE A 1 96 ? 9.368 -2.908 -14.440 1.00 86.38 96 PHE A N 1
ATOM 765 C CA . PHE A 1 96 ? 10.607 -2.364 -14.998 1.00 86.38 96 PHE A CA 1
ATOM 766 C C . PHE A 1 96 ? 11.627 -3.469 -15.299 1.00 86.38 96 PHE A C 1
ATOM 768 O O . PHE A 1 96 ? 12.159 -3.526 -16.410 1.00 86.38 96 PHE A O 1
ATOM 775 N N . VAL A 1 97 ? 11.863 -4.369 -14.340 1.00 86.31 97 VAL A N 1
ATOM 776 C CA . VAL A 1 97 ? 12.816 -5.476 -14.503 1.00 86.31 97 VAL A CA 1
ATOM 777 C C . VAL A 1 97 ? 12.342 -6.456 -15.574 1.00 86.31 97 VAL A C 1
ATOM 779 O O . VAL A 1 97 ? 13.116 -6.828 -16.459 1.00 86.31 97 VAL A O 1
ATOM 782 N N . VAL A 1 98 ? 11.065 -6.836 -15.538 1.00 84.81 98 VAL A N 1
ATOM 783 C CA . VAL A 1 98 ? 10.470 -7.785 -16.489 1.00 84.81 98 VAL A CA 1
ATOM 784 C C . VAL A 1 98 ? 10.519 -7.241 -17.912 1.00 84.81 98 VAL A C 1
ATOM 786 O O . VAL A 1 98 ? 11.049 -7.906 -18.801 1.00 84.81 98 VAL A O 1
ATOM 789 N N . ALA A 1 99 ? 10.043 -6.014 -18.129 1.00 84.25 99 ALA A N 1
ATOM 790 C CA . ALA A 1 99 ? 10.039 -5.395 -19.450 1.00 84.25 99 ALA A CA 1
ATOM 791 C C . ALA A 1 99 ? 11.463 -5.156 -19.977 1.00 84.25 99 ALA A C 1
ATOM 793 O O . ALA A 1 99 ? 11.729 -5.382 -21.158 1.00 84.25 99 ALA A O 1
ATOM 794 N N . GLY A 1 100 ? 12.396 -4.736 -19.113 1.00 84.56 100 GLY A N 1
ATOM 795 C CA . GLY A 1 100 ? 13.803 -4.563 -19.479 1.00 84.56 100 GLY A CA 1
ATOM 796 C C . GLY A 1 100 ? 14.438 -5.872 -19.952 1.00 84.56 100 GLY A C 1
ATOM 797 O O . GLY A 1 100 ? 15.046 -5.925 -21.023 1.00 84.56 100 GLY A O 1
ATOM 798 N N . ASN A 1 101 ? 14.224 -6.957 -19.208 1.00 86.56 101 ASN A N 1
ATOM 799 C CA . ASN A 1 101 ? 14.718 -8.279 -19.580 1.00 86.56 101 ASN A CA 1
ATOM 800 C C . ASN A 1 101 ? 14.055 -8.819 -20.850 1.00 86.56 101 ASN A C 1
ATOM 802 O O . ASN A 1 101 ? 14.745 -9.396 -21.689 1.00 86.56 101 ASN A O 1
ATOM 806 N N . GLU A 1 102 ? 12.753 -8.596 -21.033 1.00 84.56 102 GLU A N 1
ATOM 807 C CA . GLU A 1 102 ? 12.047 -8.992 -22.251 1.00 84.56 102 GLU A CA 1
ATOM 808 C C . GLU A 1 102 ? 12.616 -8.277 -23.488 1.00 84.56 102 GLU A C 1
ATOM 810 O O . GLU A 1 102 ? 12.857 -8.912 -24.517 1.00 84.56 102 GLU A O 1
ATOM 815 N N . ILE A 1 103 ? 12.904 -6.974 -23.391 1.00 85.81 103 ILE A N 1
ATOM 816 C CA . ILE A 1 103 ? 13.560 -6.210 -24.463 1.00 85.81 103 ILE A CA 1
ATOM 817 C C . ILE A 1 103 ? 14.946 -6.790 -24.772 1.00 85.81 103 ILE A C 1
ATOM 819 O O . ILE A 1 103 ? 15.270 -7.001 -25.944 1.00 85.81 103 ILE A O 1
ATOM 823 N N . SER A 1 104 ? 15.752 -7.087 -23.749 1.00 85.00 104 SER A N 1
ATOM 824 C CA . SER A 1 104 ? 17.073 -7.703 -23.930 1.00 85.00 104 SER A CA 1
ATOM 825 C C . SER A 1 104 ? 16.975 -9.061 -24.622 1.00 85.00 104 SER A C 1
ATOM 827 O O . SER A 1 104 ? 17.674 -9.296 -25.608 1.00 85.00 104 SER A O 1
ATOM 829 N N . MET A 1 105 ? 16.044 -9.917 -24.196 1.00 85.38 105 MET A N 1
ATOM 830 C CA . MET A 1 105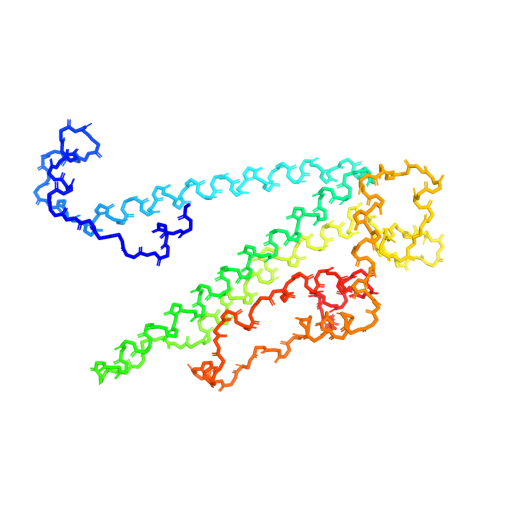 ? 15.810 -11.227 -24.810 1.00 85.38 105 MET A CA 1
ATOM 831 C C . MET A 1 105 ? 15.353 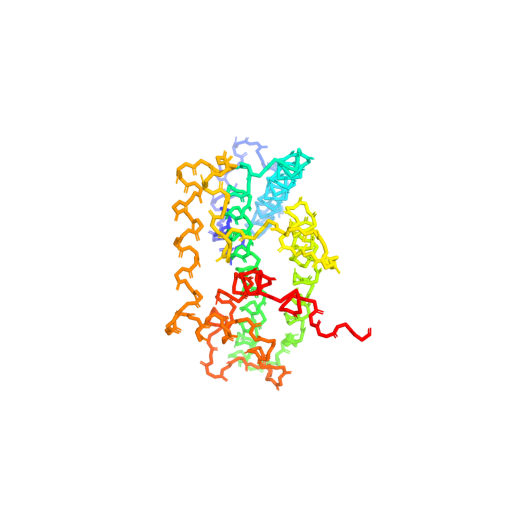-11.117 -26.269 1.00 85.38 105 MET A C 1
ATOM 833 O O . MET A 1 105 ? 15.866 -11.840 -27.123 1.00 85.38 105 MET A O 1
ATOM 837 N N . ARG A 1 106 ? 14.444 -10.183 -26.589 1.00 86.69 106 ARG A N 1
ATOM 838 C CA . ARG A 1 106 ? 14.007 -9.912 -27.975 1.00 86.69 106 ARG A CA 1
ATOM 839 C C . ARG A 1 106 ? 15.166 -9.466 -28.870 1.00 86.69 106 ARG A C 1
ATOM 841 O O . ARG A 1 106 ? 15.184 -9.792 -30.053 1.00 86.69 106 ARG A O 1
ATOM 848 N N . ASN A 1 107 ? 16.157 -8.786 -28.301 1.00 89.19 107 ASN A N 1
ATOM 849 C CA . ASN A 1 107 ? 17.377 -8.367 -28.991 1.00 89.19 107 ASN A CA 1
ATOM 850 C C . ASN A 1 107 ? 18.498 -9.425 -28.953 1.00 89.19 107 ASN A C 1
ATOM 852 O O . ASN A 1 107 ? 19.637 -9.114 -29.296 1.00 89.19 107 ASN A O 1
ATOM 856 N N . SER A 1 108 ? 18.203 -10.669 -28.545 1.00 87.25 108 SER A N 1
ATOM 857 C CA . SER A 1 108 ? 19.187 -11.755 -28.368 1.00 87.25 108 SER A CA 1
ATOM 858 C C . SER A 1 108 ? 20.336 -11.416 -27.404 1.00 87.25 108 SER A C 1
ATOM 860 O O . SER A 1 108 ? 21.410 -12.017 -27.462 1.00 87.25 108 SER A O 1
ATOM 862 N N . ALA A 1 109 ? 20.119 -10.454 -26.507 1.00 85.62 109 ALA A N 1
ATOM 863 C CA . ALA A 1 109 ? 21.033 -10.103 -25.433 1.00 85.62 109 ALA A CA 1
ATOM 864 C C . ALA A 1 109 ? 20.685 -10.880 -24.155 1.00 85.62 109 ALA A C 1
ATOM 866 O O . ALA A 1 109 ? 19.574 -11.384 -23.976 1.00 85.62 109 ALA A O 1
ATOM 867 N N . ARG A 1 110 ? 21.656 -10.981 -23.242 1.00 85.12 110 ARG A N 1
ATOM 868 C CA . ARG A 1 110 ? 21.410 -11.553 -21.912 1.00 85.12 110 ARG A CA 1
ATOM 869 C C . ARG A 1 110 ? 20.522 -10.605 -21.089 1.00 85.12 110 ARG A C 1
ATOM 871 O O . ARG A 1 110 ? 20.631 -9.394 -21.284 1.00 85.12 110 ARG A O 1
ATOM 878 N N . PRO A 1 111 ? 19.680 -11.132 -20.177 1.00 83.69 111 PRO A N 1
ATOM 879 C CA . PRO A 1 111 ? 18.946 -10.316 -19.213 1.00 83.69 111 PRO A CA 1
ATOM 880 C C . PRO A 1 111 ? 19.892 -9.361 -18.485 1.00 83.69 111 PRO A C 1
ATOM 882 O O . PRO A 1 111 ? 20.984 -9.759 -18.078 1.00 83.69 111 PRO A O 1
ATOM 885 N N . GLU A 1 112 ? 19.482 -8.103 -18.369 1.00 82.56 112 GLU A N 1
ATOM 886 C CA . GLU A 1 112 ? 20.294 -7.049 -17.755 1.00 82.56 112 GLU A CA 1
ATOM 887 C C . GLU A 1 112 ? 20.100 -7.018 -16.234 1.00 82.56 112 GLU A C 1
ATOM 889 O O . GLU A 1 112 ? 21.036 -6.717 -15.496 1.00 82.56 112 GLU A O 1
ATOM 894 N N . TYR A 1 113 ? 18.903 -7.379 -15.764 1.00 83.31 113 TYR A N 1
ATOM 895 C CA . TYR A 1 113 ? 18.502 -7.274 -14.366 1.00 83.31 113 TYR A CA 1
ATOM 896 C C . TYR A 1 113 ? 18.133 -8.642 -13.792 1.00 83.31 113 TYR A C 1
ATOM 898 O O . TYR A 1 113 ? 17.470 -9.450 -14.443 1.00 83.31 113 TYR A O 1
ATOM 906 N N . ASP A 1 114 ? 18.503 -8.887 -12.539 1.00 85.12 114 ASP A N 1
ATOM 907 C CA . ASP A 1 114 ? 17.952 -9.994 -11.761 1.00 85.12 114 ASP A CA 1
ATOM 908 C C . ASP A 1 114 ? 16.627 -9.549 -11.117 1.00 85.12 114 ASP A C 1
ATOM 910 O O . ASP A 1 114 ? 16.539 -8.443 -10.575 1.00 85.12 114 ASP A O 1
ATOM 914 N N . ARG A 1 115 ? 15.585 -10.392 -11.153 1.00 83.56 115 ARG A N 1
ATOM 915 C CA . ARG A 1 115 ? 14.280 -10.075 -10.542 1.00 83.56 115 ARG A CA 1
ATOM 916 C C . ARG A 1 115 ? 14.374 -9.855 -9.029 1.00 83.56 115 ARG A C 1
ATOM 918 O O . ARG A 1 115 ? 13.578 -9.100 -8.476 1.00 83.56 115 ARG A O 1
ATOM 925 N N . SER A 1 116 ? 15.384 -10.418 -8.364 1.00 85.38 116 SER A N 1
ATOM 926 C CA . SER A 1 116 ? 15.691 -10.135 -6.957 1.00 85.38 116 SER A CA 1
ATOM 927 C C . SER A 1 116 ? 15.894 -8.648 -6.672 1.00 85.38 116 SER A C 1
ATOM 929 O O . SER A 1 116 ? 15.593 -8.213 -5.565 1.00 85.38 116 SER A O 1
ATOM 931 N N . VAL A 1 117 ? 16.325 -7.844 -7.652 1.00 85.75 117 VAL A N 1
ATOM 932 C CA . VAL A 1 117 ? 16.416 -6.385 -7.503 1.00 85.75 117 VAL A CA 1
ATOM 933 C C . VAL A 1 117 ? 15.034 -5.792 -7.224 1.00 85.75 117 VAL A C 1
ATOM 935 O O . VAL A 1 117 ? 14.864 -5.100 -6.224 1.00 85.75 117 VAL A O 1
ATOM 938 N N . ALA A 1 118 ? 14.034 -6.122 -8.048 1.00 86.44 118 ALA A N 1
ATOM 939 C CA . ALA A 1 118 ? 12.662 -5.660 -7.842 1.00 86.44 118 ALA A CA 1
ATOM 940 C C . ALA A 1 118 ? 12.070 -6.204 -6.537 1.00 86.44 118 ALA A C 1
ATOM 942 O O . ALA A 1 118 ? 11.476 -5.446 -5.772 1.00 86.44 118 ALA A O 1
ATOM 943 N N . LEU A 1 119 ? 12.276 -7.492 -6.243 1.00 86.38 119 LEU A N 1
ATOM 944 C CA . LEU A 1 119 ? 11.769 -8.113 -5.014 1.00 86.38 119 LEU A CA 1
ATOM 945 C C . LEU A 1 119 ? 12.364 -7.471 -3.753 1.00 86.38 119 LEU A C 1
ATOM 947 O O . LEU A 1 119 ? 11.638 -7.239 -2.787 1.00 86.38 119 LEU A O 1
ATOM 951 N N . ASN A 1 120 ? 13.656 -7.134 -3.763 1.00 87.88 120 ASN A N 1
ATOM 952 C CA . ASN A 1 120 ? 14.303 -6.433 -2.656 1.00 87.88 120 ASN A CA 1
ATOM 953 C C . ASN A 1 120 ? 13.734 -5.023 -2.478 1.00 87.88 120 ASN A C 1
ATOM 955 O O . ASN A 1 120 ? 13.425 -4.647 -1.351 1.00 87.88 120 ASN A O 1
ATOM 959 N N . THR A 1 121 ? 13.512 -4.275 -3.563 1.00 86.81 121 THR A N 1
ATOM 960 C CA . THR A 1 121 ? 12.854 -2.959 -3.494 1.00 86.81 121 THR A CA 1
ATOM 961 C C . THR A 1 121 ? 11.429 -3.061 -2.946 1.00 86.81 121 THR A C 1
ATOM 963 O O . THR A 1 121 ? 11.052 -2.273 -2.083 1.00 86.81 121 THR A O 1
ATOM 966 N N . CYS A 1 122 ? 10.643 -4.053 -3.373 1.00 89.06 122 CYS A N 1
ATOM 967 C CA . CYS A 1 122 ? 9.298 -4.273 -2.826 1.00 89.06 122 CYS A CA 1
ATOM 968 C C . CYS A 1 122 ? 9.356 -4.602 -1.327 1.00 89.06 122 CYS A C 1
ATOM 970 O O . CYS A 1 122 ? 8.609 -4.054 -0.521 1.00 89.06 122 CYS A O 1
ATOM 972 N N . LYS A 1 123 ? 10.311 -5.446 -0.921 1.00 88.56 123 LYS A N 1
ATOM 973 C CA . LYS A 1 123 ? 10.543 -5.772 0.490 1.00 88.56 123 LYS A CA 1
ATOM 974 C C . LYS A 1 123 ? 10.945 -4.546 1.311 1.00 88.56 123 LYS A C 1
ATOM 976 O O . LYS A 1 123 ? 10.571 -4.456 2.480 1.00 88.56 123 LYS A O 1
ATOM 981 N N . GLU A 1 124 ? 11.705 -3.620 0.733 1.00 89.75 124 GLU A N 1
ATOM 982 C CA . GLU A 1 124 ? 12.014 -2.341 1.371 1.00 89.75 124 GLU A CA 1
ATOM 983 C C . GLU A 1 124 ? 10.748 -1.522 1.585 1.00 89.75 124 GLU A C 1
ATOM 985 O O . GLU A 1 124 ? 10.509 -1.166 2.729 1.00 89.75 124 GLU A O 1
ATOM 990 N N . VAL A 1 125 ? 9.895 -1.335 0.568 1.00 89.44 125 VAL A N 1
ATOM 991 C CA . VAL A 1 125 ? 8.600 -0.630 0.695 1.00 89.44 125 VAL A CA 1
ATOM 992 C C . VAL A 1 125 ? 7.732 -1.239 1.800 1.00 89.44 125 VAL A C 1
ATOM 994 O O . VAL A 1 125 ? 7.157 -0.517 2.621 1.00 89.44 125 VAL A O 1
ATOM 997 N N . GLU A 1 126 ? 7.677 -2.569 1.874 1.00 89.69 126 GLU A N 1
ATOM 998 C CA . GLU A 1 126 ? 6.930 -3.255 2.924 1.00 89.69 126 GLU A CA 1
ATOM 999 C C . GLU A 1 126 ? 7.547 -3.022 4.318 1.00 89.69 126 GLU A C 1
ATOM 1001 O O . GLU A 1 126 ? 6.838 -2.719 5.279 1.00 89.69 126 GLU A O 1
ATOM 1006 N N . ASN A 1 127 ? 8.871 -3.126 4.461 1.00 88.25 127 ASN A N 1
ATOM 1007 C CA . ASN A 1 127 ? 9.546 -2.899 5.744 1.00 88.25 127 ASN A CA 1
ATOM 1008 C C . ASN A 1 127 ? 9.509 -1.428 6.183 1.00 88.25 127 ASN A C 1
ATOM 1010 O O . ASN A 1 127 ? 9.367 -1.140 7.372 1.00 88.25 127 ASN A O 1
ATOM 1014 N N . MET A 1 128 ? 9.625 -0.508 5.232 1.00 82.56 128 MET A N 1
ATOM 1015 C CA . MET A 1 128 ? 9.496 0.931 5.392 1.00 82.56 128 MET A CA 1
ATOM 1016 C C . MET A 1 128 ? 9.147 1.547 4.019 1.00 82.56 128 MET A C 1
ATOM 1018 O O . MET A 1 128 ? 9.971 1.513 3.109 1.00 82.56 128 MET A O 1
ATOM 1022 N N . PRO A 1 129 ? 7.966 2.169 3.854 1.00 86.69 129 PRO A N 1
ATOM 1023 C CA . PRO A 1 129 ? 7.189 2.780 4.929 1.00 86.69 129 PRO A CA 1
ATOM 1024 C C . PRO A 1 129 ? 6.057 1.926 5.539 1.00 86.69 129 PRO A C 1
ATOM 1026 O O . PRO A 1 129 ? 5.620 2.249 6.644 1.00 86.69 129 PRO A O 1
ATOM 1029 N N . PHE A 1 130 ? 5.583 0.851 4.902 1.00 91.75 130 PHE A N 1
ATOM 1030 C CA . PHE A 1 130 ? 4.315 0.191 5.278 1.00 91.75 130 PHE A CA 1
ATOM 1031 C C . PHE A 1 130 ? 4.240 -0.274 6.747 1.00 91.75 130 PHE A C 1
ATOM 1033 O O . PHE A 1 130 ? 3.371 0.191 7.492 1.00 91.75 130 PHE A O 1
ATOM 1040 N N . LYS A 1 131 ? 5.162 -1.139 7.199 1.00 90.94 131 LYS A N 1
ATOM 1041 C CA . LYS A 1 131 ? 5.156 -1.677 8.579 1.00 90.94 131 LYS A CA 1
ATOM 1042 C C . LYS A 1 131 ? 5.234 -0.586 9.642 1.00 90.94 131 LYS A C 1
ATOM 1044 O O . LYS A 1 131 ? 4.587 -0.693 10.683 1.00 90.94 131 LYS A O 1
ATOM 1049 N N . GLN A 1 132 ? 6.010 0.468 9.387 1.00 87.06 132 GLN A N 1
ATOM 1050 C CA . GLN A 1 132 ? 6.148 1.585 10.319 1.00 87.06 132 GLN A CA 1
ATOM 1051 C C . GLN A 1 132 ? 4.820 2.326 10.498 1.00 87.06 132 GLN A C 1
ATOM 1053 O O . GLN A 1 132 ? 4.440 2.625 11.631 1.00 87.06 132 GLN A O 1
ATOM 1058 N N . PHE A 1 133 ? 4.103 2.591 9.403 1.00 86.94 133 PHE A N 1
ATOM 1059 C CA . PHE A 1 133 ? 2.796 3.241 9.475 1.00 86.94 133 PHE A CA 1
ATOM 1060 C C . PHE A 1 133 ? 1.767 2.375 10.178 1.00 86.94 133 PHE A C 1
ATOM 1062 O O . PHE A 1 133 ? 1.094 2.867 11.081 1.00 86.94 133 PHE A O 1
ATOM 1069 N N . ALA A 1 134 ? 1.681 1.094 9.826 1.00 90.44 134 ALA A N 1
ATOM 1070 C CA . ALA A 1 134 ? 0.738 0.190 10.468 1.00 90.44 134 ALA A CA 1
ATOM 1071 C C . ALA A 1 134 ? 0.994 0.077 11.978 1.00 90.44 134 ALA A C 1
ATOM 1073 O O . ALA A 1 134 ? 0.065 0.196 12.777 1.00 90.44 134 ALA A O 1
ATOM 1074 N N . TYR A 1 135 ? 2.262 -0.052 12.385 1.00 87.56 135 TYR A N 1
ATOM 1075 C CA . TYR A 1 135 ? 2.643 -0.055 13.797 1.00 87.56 135 TYR A CA 1
ATOM 1076 C C . TYR A 1 135 ? 2.170 1.214 14.518 1.00 87.56 135 TYR A C 1
ATOM 1078 O O . TYR A 1 135 ? 1.507 1.140 15.554 1.00 87.56 135 TYR A O 1
ATOM 1086 N N . GLN A 1 136 ? 2.484 2.388 13.962 1.00 85.88 136 GLN A N 1
ATOM 1087 C CA . GLN A 1 136 ? 2.093 3.668 14.553 1.00 85.88 136 GLN A CA 1
ATOM 1088 C C . GLN A 1 136 ? 0.573 3.830 14.607 1.00 85.88 136 GLN A C 1
ATOM 1090 O O . GLN A 1 136 ? 0.050 4.299 15.615 1.00 85.88 136 GLN A O 1
ATOM 1095 N N . PHE A 1 137 ? -0.135 3.413 13.560 1.00 89.31 137 PHE A N 1
ATOM 1096 C CA . PHE A 1 137 ? -1.589 3.459 13.485 1.00 89.31 137 PHE A CA 1
ATOM 1097 C C . PHE A 1 137 ? -2.225 2.654 14.626 1.00 89.31 137 PHE A C 1
ATOM 1099 O O . PHE A 1 137 ? -2.994 3.195 15.426 1.00 89.31 137 PHE A O 1
ATOM 1106 N N . HIS A 1 138 ? -1.846 1.382 14.755 1.00 88.94 138 HIS A N 1
ATOM 1107 C CA . HIS A 1 138 ? -2.367 0.498 15.795 1.00 88.94 138 HIS A CA 1
ATOM 1108 C C . HIS A 1 138 ? -1.992 0.970 17.203 1.00 88.94 138 HIS A C 1
ATOM 1110 O O . HIS A 1 138 ? -2.811 0.894 18.119 1.00 88.94 138 HIS A O 1
ATOM 1116 N N . GLN A 1 139 ? -0.791 1.526 17.382 1.00 86.06 139 GLN A N 1
ATOM 1117 C CA . GLN A 1 139 ? -0.349 2.093 18.657 1.00 86.06 139 GLN A CA 1
ATOM 1118 C C . GLN A 1 139 ? -1.139 3.354 19.049 1.00 86.06 139 GLN A C 1
ATOM 1120 O O . GLN A 1 139 ? -1.456 3.544 20.226 1.00 86.06 139 GLN A O 1
ATOM 1125 N N . VAL A 1 140 ? -1.441 4.230 18.088 1.00 85.75 140 VAL A N 1
ATOM 1126 C CA . VAL A 1 140 ? -2.179 5.484 18.315 1.00 85.75 140 VAL A CA 1
ATOM 1127 C C . VAL A 1 140 ? -3.625 5.203 18.703 1.00 85.75 140 VAL A C 1
ATOM 1129 O O . VAL A 1 140 ? -4.107 5.780 19.679 1.00 85.75 140 VAL A O 1
ATOM 1132 N N . TYR A 1 141 ? -4.291 4.308 17.971 1.00 86.75 141 TYR A N 1
ATOM 1133 C CA . TYR A 1 141 ? -5.702 3.987 18.191 1.00 86.75 141 TYR A CA 1
ATOM 1134 C C . TYR A 1 141 ? -5.934 2.847 19.179 1.00 86.75 141 TYR A C 1
ATOM 1136 O O . TYR A 1 141 ? -7.073 2.638 19.576 1.00 86.75 141 TYR A O 1
ATOM 1144 N N . GLN A 1 142 ? -4.881 2.146 19.611 1.00 86.31 142 GLN A N 1
ATOM 1145 C CA . GLN A 1 142 ? -4.970 1.012 20.537 1.00 86.31 142 GLN A CA 1
ATOM 1146 C C . GLN A 1 142 ? -5.950 -0.061 20.039 1.00 86.31 142 GLN A C 1
ATOM 1148 O O . GLN A 1 142 ? -6.785 -0.569 20.791 1.00 86.31 142 GLN A O 1
ATOM 1153 N N . THR A 1 143 ? -5.858 -0.399 18.751 1.00 87.69 143 THR A N 1
ATOM 1154 C CA . THR A 1 143 ? -6.703 -1.437 18.127 1.00 87.69 143 THR A CA 1
ATOM 1155 C C . THR A 1 143 ? -6.402 -2.829 18.667 1.00 87.69 143 THR A C 1
ATOM 1157 O O . THR A 1 143 ? -7.279 -3.692 18.680 1.00 87.69 143 THR A O 1
ATOM 1160 N N . HIS A 1 144 ? -5.189 -3.008 19.189 1.00 82.81 144 HIS A N 1
ATOM 1161 C CA . HIS A 1 144 ? -4.758 -4.176 19.943 1.00 82.81 144 HIS A CA 1
ATOM 1162 C C . HIS A 1 144 ? -4.540 -3.789 21.394 1.00 82.81 144 HIS A C 1
ATOM 1164 O O . HIS A 1 144 ? -4.128 -2.672 21.716 1.00 82.81 144 HIS A O 1
ATOM 1170 N N . THR A 1 145 ? -4.791 -4.726 22.296 1.00 67.56 145 THR A N 1
ATOM 1171 C CA . THR A 1 145 ? -4.421 -4.575 23.698 1.00 67.56 145 THR A CA 1
ATOM 1172 C C . THR A 1 145 ? -3.732 -5.844 24.166 1.00 67.56 145 THR A C 1
ATOM 1174 O O . THR A 1 145 ? -4.254 -6.942 24.009 1.00 67.56 145 THR A O 1
ATOM 1177 N N . LYS A 1 146 ? -2.533 -5.680 24.731 1.00 61.72 146 LYS A N 1
ATOM 1178 C CA . LYS A 1 146 ? -1.754 -6.772 25.336 1.00 61.72 146 LYS A CA 1
ATOM 1179 C C . LYS A 1 146 ? -2.137 -7.025 26.800 1.00 61.72 146 LYS A C 1
ATOM 1181 O O . LYS A 1 146 ? -1.705 -8.010 27.387 1.00 61.72 146 LYS A O 1
ATOM 1186 N N . GLU A 1 147 ? -2.926 -6.134 27.394 1.00 60.38 147 GLU A N 1
ATOM 1187 C CA . GLU A 1 147 ? -3.341 -6.182 28.795 1.00 60.38 147 GLU A CA 1
ATOM 1188 C C . GLU A 1 147 ? -4.744 -6.784 28.938 1.00 60.38 147 GLU A C 1
ATOM 1190 O O . GLU A 1 147 ? -5.720 -6.229 28.445 1.00 60.38 147 GLU A O 1
ATOM 1195 N N . ALA A 1 148 ? -4.873 -7.885 29.682 1.00 59.00 148 ALA A N 1
ATOM 1196 C CA . ALA A 1 148 ? -6.142 -8.605 29.853 1.00 59.00 148 ALA A CA 1
ATOM 1197 C C . ALA A 1 148 ? -7.295 -7.768 30.459 1.00 59.00 148 ALA A C 1
ATOM 1199 O O . ALA A 1 148 ? -8.452 -8.168 30.364 1.00 59.00 148 ALA A O 1
ATOM 1200 N N . ASN A 1 149 ? -6.990 -6.617 31.070 1.00 62.50 149 ASN A N 1
ATOM 1201 C CA . ASN A 1 149 ? -7.958 -5.765 31.769 1.00 62.50 149 ASN A CA 1
ATOM 1202 C C . ASN A 1 149 ? -8.306 -4.463 31.027 1.00 62.50 149 ASN A C 1
ATOM 1204 O O . ASN A 1 149 ? -9.139 -3.701 31.519 1.00 62.50 149 ASN A O 1
ATOM 1208 N N . ALA A 1 150 ? -7.684 -4.180 29.879 1.00 68.38 150 ALA A N 1
ATOM 1209 C CA . ALA A 1 150 ? -7.959 -2.975 29.100 1.00 68.38 150 ALA A CA 1
ATOM 1210 C C . ALA A 1 150 ? -8.745 -3.325 27.828 1.00 68.38 150 ALA A C 1
ATOM 1212 O O . ALA A 1 150 ? -8.457 -4.299 27.136 1.00 68.38 150 ALA A O 1
ATOM 1213 N N . LYS A 1 151 ? -9.779 -2.531 27.533 1.00 72.75 151 LYS A N 1
ATOM 1214 C CA . LYS A 1 151 ? -10.596 -2.709 26.331 1.00 72.75 151 LYS A CA 1
ATOM 1215 C C . LYS A 1 151 ? -9.914 -2.009 25.153 1.00 72.75 151 LYS A C 1
ATOM 1217 O O . LYS A 1 151 ? -9.737 -0.791 25.201 1.00 72.75 151 LYS A O 1
ATOM 1222 N N . SER A 1 152 ? -9.551 -2.762 24.114 1.00 83.31 152 SER A N 1
ATOM 1223 C CA . SER A 1 152 ? -9.029 -2.192 22.868 1.00 83.31 152 SER A CA 1
ATOM 1224 C C . SER A 1 152 ? -10.122 -1.449 22.101 1.00 83.31 152 SER A C 1
ATOM 1226 O O . SER A 1 152 ? -11.308 -1.770 22.201 1.00 83.31 152 SER A O 1
ATOM 1228 N N . PHE A 1 153 ? -9.727 -0.454 21.311 1.00 87.06 153 PHE A N 1
ATOM 1229 C CA . PHE A 1 153 ? -10.627 0.225 20.383 1.00 87.06 153 PHE A CA 1
ATOM 1230 C C . PHE A 1 153 ? -10.474 -0.397 18.995 1.00 87.06 153 PHE A C 1
ATOM 1232 O O . PHE A 1 153 ? -9.620 0.014 18.213 1.00 87.06 153 PHE A O 1
ATOM 1239 N N . ASN A 1 154 ? -11.290 -1.407 18.689 1.00 89.50 154 ASN A N 1
ATOM 1240 C CA . ASN A 1 154 ? -11.258 -2.100 17.400 1.00 89.50 154 ASN A CA 1
ATOM 1241 C C . ASN A 1 154 ? -12.597 -1.957 16.657 1.00 89.50 154 ASN A C 1
ATOM 1243 O O . ASN A 1 154 ? -13.481 -2.800 16.823 1.00 89.50 154 ASN A O 1
ATOM 1247 N N . PRO A 1 155 ? -12.764 -0.923 15.811 1.00 89.38 155 PRO A N 1
ATOM 1248 C CA . PRO A 1 155 ? -14.027 -0.686 15.116 1.00 89.38 155 PRO A CA 1
ATOM 1249 C C . PRO A 1 155 ? -14.447 -1.785 14.134 1.00 89.38 155 PRO A C 1
ATOM 1251 O O . PRO A 1 155 ? -15.612 -1.841 13.744 1.00 89.38 155 PRO A O 1
ATOM 1254 N N . LEU A 1 156 ? -13.538 -2.682 13.742 1.00 89.69 156 LEU A N 1
ATOM 1255 C CA . LEU A 1 156 ? -13.869 -3.795 12.852 1.00 89.69 156 LEU A CA 1
ATOM 1256 C C . LEU A 1 156 ? -14.517 -4.965 13.600 1.00 89.69 156 LEU A C 1
ATOM 1258 O O . LEU A 1 156 ? -15.285 -5.695 12.989 1.00 89.69 156 LEU A O 1
ATOM 1262 N N . PHE A 1 157 ? -14.318 -5.092 14.916 1.00 87.12 157 PHE A N 1
ATOM 1263 C CA . PHE A 1 157 ? -14.828 -6.230 15.702 1.00 87.12 157 PHE A CA 1
ATOM 1264 C C . PHE A 1 157 ? -15.635 -5.849 16.949 1.00 87.12 157 PHE A C 1
ATOM 1266 O O . PHE A 1 157 ? -16.306 -6.699 17.526 1.00 87.12 157 PHE A O 1
ATOM 1273 N N . ASP A 1 158 ? -15.624 -4.581 17.352 1.00 84.44 158 ASP A N 1
ATOM 1274 C CA . ASP A 1 158 ? -16.427 -4.041 18.451 1.00 84.44 158 ASP A CA 1
ATOM 1275 C C . ASP A 1 158 ? -17.403 -3.000 17.902 1.00 84.44 158 ASP A C 1
ATOM 1277 O O . ASP A 1 158 ? -17.061 -2.278 16.980 1.00 84.44 158 ASP A O 1
ATOM 1281 N N . SER A 1 159 ? -18.626 -2.911 18.419 1.00 78.75 159 SER A N 1
ATOM 1282 C CA . SER A 1 159 ? -19.607 -1.874 18.052 1.00 78.75 159 SER A CA 1
ATOM 1283 C C . SER A 1 159 ? -19.923 -0.908 19.193 1.00 78.75 159 SER A C 1
ATOM 1285 O O . SER A 1 159 ? -20.710 0.017 18.998 1.00 78.75 159 SER A O 1
ATOM 1287 N N . SER A 1 160 ? -19.298 -1.055 20.369 1.00 80.50 160 SER A N 1
ATOM 1288 C CA . SER A 1 160 ? -19.579 -0.172 21.510 1.00 80.50 160 SER A CA 1
ATOM 1289 C C . SER A 1 160 ? -19.225 1.291 21.246 1.00 80.50 160 SER A C 1
ATOM 1291 O O . SER A 1 160 ? -19.762 2.179 21.900 1.00 80.50 160 SER A O 1
ATOM 1293 N N . PHE A 1 161 ? -18.336 1.557 20.283 1.00 79.81 161 PHE A N 1
ATOM 1294 C CA . PHE A 1 161 ? -17.972 2.913 19.867 1.00 79.81 161 PHE A CA 1
ATOM 1295 C C . PHE A 1 161 ? -19.180 3.717 19.357 1.00 79.81 161 PHE A C 1
ATOM 1297 O O . PHE A 1 161 ? -19.196 4.944 19.477 1.00 79.81 161 PHE A O 1
ATOM 1304 N N . ALA A 1 162 ? -20.183 3.037 18.785 1.00 76.44 162 ALA A N 1
ATOM 1305 C CA . ALA A 1 162 ? -21.381 3.669 18.240 1.00 76.44 162 ALA A CA 1
ATOM 1306 C C . ALA A 1 162 ? -22.308 4.135 19.370 1.00 76.44 162 ALA A C 1
ATOM 1308 O O . ALA A 1 162 ? -22.811 5.255 19.335 1.00 76.44 162 ALA A O 1
ATOM 1309 N N . GLU A 1 163 ? -22.463 3.315 20.412 1.00 73.56 163 GLU A N 1
ATOM 1310 C CA . GLU A 1 163 ? -23.231 3.657 21.617 1.00 73.56 163 GLU A CA 1
ATOM 1311 C C . GLU A 1 163 ? -22.556 4.770 22.432 1.00 73.56 163 GLU A C 1
ATOM 1313 O O . GLU A 1 163 ? -23.228 5.600 23.040 1.00 73.56 163 GLU A O 1
ATOM 1318 N N . GLN A 1 164 ? -21.221 4.817 22.412 1.00 79.69 164 GLN A N 1
ATOM 1319 C CA . GLN A 1 164 ? -20.411 5.809 23.125 1.00 79.69 164 GLN A CA 1
ATOM 1320 C C . GLN A 1 164 ? -20.234 7.132 22.351 1.00 79.69 164 GLN A C 1
ATOM 1322 O O . GLN A 1 164 ? -19.675 8.085 22.894 1.00 79.69 164 GLN A O 1
ATOM 1327 N N . GLY A 1 165 ? -20.708 7.221 21.101 1.00 79.38 165 GLY A N 1
ATOM 1328 C CA . GLY A 1 165 ? -20.606 8.432 20.274 1.00 79.38 165 GLY A CA 1
ATOM 1329 C C . GLY A 1 165 ? -19.166 8.824 19.915 1.00 79.38 165 GLY A C 1
ATOM 1330 O O . GLY A 1 165 ? -18.865 10.005 19.710 1.00 79.38 165 GLY A O 1
ATOM 1331 N N . GLU A 1 166 ? -18.260 7.846 19.877 1.00 83.06 166 GLU A N 1
ATOM 1332 C CA . GLU A 1 166 ? -16.829 8.064 19.636 1.00 83.06 166 GLU A CA 1
ATOM 1333 C C . GLU A 1 166 ? -16.503 8.270 18.156 1.00 83.06 166 GLU A C 1
ATOM 1335 O O . GLU A 1 166 ? -15.526 8.948 17.830 1.00 83.06 166 GLU A O 1
ATOM 1340 N N . LEU A 1 167 ? -17.344 7.711 17.281 1.00 85.69 167 LEU A N 1
ATOM 1341 C CA . LEU A 1 167 ? -17.314 7.871 15.831 1.00 85.69 167 LEU A CA 1
ATOM 1342 C C . LEU A 1 167 ? -18.562 8.622 15.355 1.00 85.69 167 LEU A C 1
ATOM 1344 O O . LEU A 1 167 ? -19.632 8.516 15.954 1.00 85.69 167 LEU A O 1
ATOM 1348 N N . ASP A 1 168 ? -18.419 9.388 14.276 1.00 88.50 168 ASP A N 1
ATOM 1349 C CA . ASP A 1 168 ? -19.551 10.028 13.610 1.00 88.50 168 ASP A CA 1
ATOM 1350 C C . ASP A 1 168 ? -20.283 9.050 12.669 1.00 88.50 168 ASP A C 1
ATOM 1352 O O . ASP A 1 168 ? -19.828 7.936 12.409 1.00 88.50 168 ASP A O 1
ATOM 1356 N N . GLY A 1 169 ? -21.459 9.445 12.172 1.00 89.31 169 GLY A N 1
ATOM 1357 C CA . GLY A 1 169 ? -22.291 8.583 11.319 1.00 89.31 169 GLY A CA 1
ATOM 1358 C C . GLY A 1 169 ? -21.565 8.024 10.080 1.00 89.31 169 GLY A C 1
ATOM 1359 O O . GLY A 1 169 ? -21.650 6.815 9.830 1.00 89.31 169 GLY A O 1
ATOM 1360 N N . PRO A 1 170 ? -20.824 8.852 9.315 1.00 92.06 170 PRO A N 1
ATOM 1361 C CA . PRO A 1 170 ? -20.005 8.370 8.206 1.00 92.06 170 PRO A CA 1
ATOM 1362 C C . PRO A 1 170 ? -18.937 7.359 8.637 1.00 92.06 170 PRO A C 1
ATOM 1364 O O . PRO A 1 170 ? -18.808 6.317 7.995 1.00 92.06 170 PRO A O 1
ATOM 1367 N N . ALA A 1 171 ? -18.219 7.604 9.738 1.00 91.06 171 ALA A N 1
ATOM 1368 C CA . ALA A 1 171 ? -17.211 6.679 10.252 1.00 91.06 171 ALA A CA 1
ATOM 1369 C C . ALA A 1 171 ? -17.807 5.337 10.708 1.00 91.06 171 ALA A C 1
ATOM 1371 O O . ALA A 1 171 ? -17.205 4.293 10.464 1.00 91.06 171 ALA A O 1
ATOM 1372 N N . VAL A 1 172 ? -18.996 5.344 11.322 1.00 91.56 172 VAL A N 1
ATOM 1373 C CA . VAL A 1 172 ? -19.724 4.117 11.700 1.00 91.56 172 VAL A CA 1
ATOM 1374 C C . VAL A 1 172 ? -20.078 3.297 10.457 1.00 91.56 172 VAL A C 1
ATOM 1376 O O . VAL A 1 172 ? -19.857 2.088 10.431 1.00 91.56 172 VAL A O 1
ATOM 1379 N N . THR A 1 173 ? -20.589 3.954 9.412 1.00 93.06 173 THR A N 1
ATOM 1380 C CA . THR A 1 173 ? -20.953 3.296 8.144 1.00 93.06 173 THR A CA 1
ATOM 1381 C C . THR A 1 173 ? -19.720 2.711 7.460 1.00 93.06 173 THR A C 1
ATOM 1383 O O . THR A 1 173 ? -19.739 1.567 7.017 1.00 93.06 173 THR A O 1
ATOM 1386 N N . PHE A 1 174 ? -18.626 3.471 7.433 1.00 93.75 174 PHE A N 1
ATOM 1387 C CA . PHE A 1 174 ? -17.348 3.029 6.888 1.00 93.75 174 PHE A CA 1
ATOM 1388 C C . PHE A 1 174 ? -16.795 1.800 7.627 1.00 93.75 174 PHE A C 1
ATOM 1390 O O . PHE A 1 174 ? -16.406 0.824 6.991 1.00 93.75 174 PHE A O 1
ATOM 1397 N N . ALA A 1 175 ? -16.819 1.800 8.965 1.00 92.56 175 ALA A N 1
ATOM 1398 C CA . ALA A 1 175 ? -16.406 0.645 9.764 1.00 92.56 175 ALA A CA 1
ATOM 1399 C C . ALA A 1 175 ? -17.279 -0.592 9.494 1.00 92.56 175 ALA A C 1
ATOM 1401 O O . ALA A 1 175 ? -16.757 -1.702 9.411 1.00 92.56 175 ALA A O 1
ATOM 1402 N N . ALA A 1 176 ? -18.595 -0.407 9.338 1.00 91.81 176 ALA A N 1
ATOM 1403 C CA . ALA A 1 176 ? -19.517 -1.493 9.020 1.00 91.81 176 ALA A CA 1
ATOM 1404 C C . ALA A 1 176 ? -19.221 -2.115 7.646 1.00 91.81 176 ALA A C 1
ATOM 1406 O O . ALA A 1 176 ? -19.136 -3.334 7.551 1.00 91.81 176 ALA A O 1
ATOM 1407 N N . GLN A 1 177 ? -18.974 -1.296 6.619 1.00 92.94 177 GLN A N 1
ATOM 1408 C CA . GLN A 1 177 ? -18.599 -1.772 5.281 1.00 92.94 177 GLN A CA 1
ATOM 1409 C C . GLN A 1 177 ? -17.267 -2.530 5.287 1.00 92.94 177 GLN A C 1
ATOM 1411 O O . GLN A 1 177 ? -17.148 -3.579 4.668 1.00 92.94 177 GLN A O 1
ATOM 1416 N N . LEU A 1 178 ? -16.265 -2.044 6.026 1.00 93.88 178 LEU A N 1
ATOM 1417 C CA . LEU A 1 178 ? -15.002 -2.773 6.169 1.00 93.88 178 LEU A CA 1
ATOM 1418 C C . LEU A 1 178 ? -15.180 -4.105 6.902 1.00 93.88 178 LEU A C 1
ATOM 1420 O O . LEU A 1 178 ? -14.486 -5.067 6.594 1.00 93.88 178 LEU A O 1
ATOM 1424 N N . ARG A 1 179 ? -16.103 -4.171 7.865 1.00 92.56 179 ARG A N 1
ATOM 1425 C CA . ARG A 1 179 ? -16.400 -5.393 8.614 1.00 92.56 179 ARG A CA 1
ATOM 1426 C C . ARG A 1 179 ? -17.017 -6.480 7.731 1.00 92.56 179 ARG A C 1
ATOM 1428 O O . ARG A 1 179 ? -16.785 -7.653 7.999 1.00 92.56 179 ARG A O 1
ATOM 1435 N N . GLU A 1 180 ? -17.760 -6.118 6.685 1.00 93.12 180 GLU A N 1
ATOM 1436 C CA . GLU A 1 180 ? -18.343 -7.086 5.741 1.00 93.12 180 GLU A CA 1
ATOM 1437 C C . GLU A 1 180 ? -17.268 -7.965 5.078 1.00 93.12 180 GLU A C 1
ATOM 1439 O O . GLU A 1 180 ? -17.492 -9.162 4.914 1.00 93.12 180 GLU A O 1
ATOM 1444 N N . LEU A 1 181 ? -16.064 -7.422 4.850 1.00 92.69 181 LEU A N 1
ATOM 1445 C CA . LEU A 1 181 ? -14.915 -8.145 4.281 1.00 92.69 181 LEU A CA 1
ATOM 1446 C C . LEU A 1 181 ? -14.390 -9.286 5.169 1.00 92.69 181 LEU A C 1
ATOM 1448 O O . LEU A 1 181 ? -13.606 -10.115 4.718 1.00 92.69 181 LEU A O 1
ATOM 1452 N N . PHE A 1 182 ? -14.789 -9.332 6.442 1.00 91.88 182 PHE A N 1
ATOM 1453 C CA . PHE A 1 182 ? -14.383 -10.372 7.392 1.00 91.88 182 PHE A CA 1
ATOM 1454 C C . PHE A 1 182 ? -15.383 -11.534 7.461 1.00 91.88 182 PHE A C 1
ATOM 1456 O O . PHE A 1 182 ? -15.323 -12.356 8.378 1.00 91.88 182 PHE A O 1
ATOM 1463 N N . PHE A 1 183 ? -16.296 -11.626 6.491 1.00 89.56 183 PHE A N 1
ATOM 1464 C CA . PHE A 1 183 ? -17.261 -12.712 6.370 1.00 89.56 183 PHE A CA 1
ATOM 1465 C C . PHE A 1 183 ? -17.287 -13.299 4.953 1.00 89.56 183 PHE A C 1
ATOM 1467 O O . PHE A 1 183 ? -16.881 -12.667 3.984 1.00 89.56 183 PHE A O 1
ATOM 1474 N N . GLY A 1 184 ? -17.807 -14.523 4.829 1.00 90.44 184 GLY A N 1
ATOM 1475 C CA . GLY A 1 184 ? -18.084 -15.141 3.530 1.00 90.44 184 GLY A CA 1
ATOM 1476 C C . GLY A 1 184 ? -16.840 -15.415 2.677 1.00 90.44 184 GLY A C 1
ATOM 1477 O O . GLY A 1 184 ? -15.800 -15.822 3.194 1.00 90.44 184 GLY A O 1
ATOM 1478 N N . GLU A 1 185 ? -16.992 -15.249 1.361 1.00 89.81 185 GLU A N 1
ATOM 1479 C CA . GLU A 1 185 ? -15.922 -15.458 0.375 1.00 89.81 185 GLU A CA 1
ATOM 1480 C C . GLU A 1 185 ? -14.874 -14.336 0.414 1.00 89.81 185 GLU A C 1
ATOM 1482 O O . GLU A 1 185 ? -13.684 -14.623 0.286 1.00 89.81 185 GLU A O 1
ATOM 1487 N N . ASP A 1 186 ? -15.290 -13.098 0.704 1.00 90.50 186 ASP A N 1
ATOM 1488 C CA . ASP A 1 186 ? -14.397 -11.934 0.805 1.00 90.50 186 ASP A CA 1
ATOM 1489 C C . ASP A 1 186 ? -13.319 -12.138 1.879 1.00 90.50 186 ASP A C 1
ATOM 1491 O O . ASP A 1 186 ? -12.161 -11.769 1.695 1.00 90.50 186 ASP A O 1
ATOM 1495 N N . TRP A 1 187 ? -13.667 -12.814 2.980 1.00 89.94 187 TRP A N 1
ATOM 1496 C CA . TRP A 1 187 ? -12.708 -13.173 4.024 1.00 89.94 187 TRP A CA 1
ATOM 1497 C C . TRP A 1 187 ? -11.606 -14.113 3.526 1.00 89.94 187 TRP A C 1
ATOM 1499 O O . TRP A 1 187 ? -10.439 -13.961 3.892 1.00 89.94 187 TRP A O 1
ATOM 1509 N N . LEU A 1 188 ? -11.962 -15.091 2.688 1.00 89.81 188 LEU A N 1
ATOM 1510 C CA . LEU A 1 188 ? -10.997 -16.029 2.114 1.00 89.81 188 LEU A CA 1
ATOM 1511 C C . LEU A 1 188 ? -10.069 -15.316 1.132 1.00 89.81 188 LEU A C 1
ATOM 1513 O O . LEU A 1 188 ? -8.865 -15.575 1.138 1.00 89.81 188 LEU A O 1
ATOM 1517 N N . GLU A 1 189 ? -10.608 -14.401 0.326 1.00 89.50 189 GLU A N 1
ATOM 1518 C CA . GLU A 1 189 ? -9.807 -13.556 -0.559 1.00 89.50 189 GLU A CA 1
ATOM 1519 C C . GLU A 1 189 ? -8.861 -12.655 0.243 1.00 89.50 189 GLU A C 1
ATOM 1521 O O . GLU A 1 189 ? -7.672 -12.591 -0.061 1.00 89.50 189 GLU A O 1
ATOM 1526 N N . LEU A 1 190 ? -9.336 -12.039 1.329 1.00 90.44 190 LEU A N 1
ATOM 1527 C CA . LEU A 1 190 ? -8.516 -11.199 2.203 1.00 90.44 190 LEU A CA 1
ATOM 1528 C C . LEU A 1 190 ? -7.349 -11.983 2.822 1.00 90.44 190 LEU A C 1
ATOM 1530 O O . LEU A 1 190 ? -6.210 -11.514 2.819 1.00 90.44 190 LEU A O 1
ATOM 1534 N N . GLN A 1 191 ? -7.601 -13.201 3.308 1.00 88.88 191 GLN A N 1
ATOM 1535 C CA . GLN A 1 191 ? -6.548 -14.088 3.812 1.00 88.88 191 GLN A CA 1
ATOM 1536 C C . GLN A 1 191 ? -5.562 -14.492 2.718 1.00 88.88 191 GLN A C 1
ATOM 1538 O O . GLN A 1 191 ? -4.350 -14.487 2.948 1.00 88.88 191 GLN A O 1
ATOM 1543 N N . PHE A 1 192 ? -6.076 -14.838 1.536 1.00 87.94 192 PHE A N 1
ATOM 1544 C CA . PHE A 1 192 ? -5.255 -15.205 0.392 1.00 87.94 192 PHE A CA 1
ATOM 1545 C C . PHE A 1 192 ? -4.330 -14.056 -0.005 1.00 87.94 192 PHE A C 1
ATOM 1547 O O . PHE A 1 192 ? -3.137 -14.291 -0.147 1.00 87.94 192 PHE A O 1
ATOM 1554 N N . LEU A 1 193 ? -4.851 -12.829 -0.107 1.00 89.00 193 LEU A N 1
ATOM 1555 C CA . LEU A 1 193 ? -4.102 -11.619 -0.457 1.00 89.00 193 LEU A CA 1
ATOM 1556 C C . LEU A 1 193 ? -3.112 -11.185 0.629 1.00 89.00 193 LEU A C 1
ATOM 1558 O O . LEU A 1 193 ? -2.084 -10.589 0.318 1.00 89.00 193 LEU A O 1
ATOM 1562 N N . ALA A 1 194 ? -3.380 -11.475 1.901 1.00 87.94 194 ALA A N 1
ATOM 1563 C CA . ALA A 1 194 ? -2.465 -11.141 2.989 1.00 87.94 194 ALA A CA 1
ATOM 1564 C C . ALA A 1 194 ? -1.293 -12.130 3.141 1.00 87.94 194 ALA A C 1
ATOM 1566 O O . ALA A 1 194 ? -0.327 -11.832 3.851 1.00 87.94 194 ALA A O 1
ATOM 1567 N N . ALA A 1 195 ? -1.351 -13.297 2.492 1.00 82.25 195 ALA A N 1
ATOM 1568 C CA . ALA A 1 195 ? -0.326 -14.326 2.615 1.00 82.25 195 ALA A CA 1
ATOM 1569 C C . ALA A 1 195 ? 1.053 -13.847 2.112 1.00 82.25 195 ALA A C 1
ATOM 1571 O O . ALA A 1 195 ? 1.191 -13.174 1.091 1.00 82.25 195 ALA A O 1
ATOM 1572 N N . ASN A 1 196 ? 2.119 -14.219 2.828 1.00 68.06 196 ASN A N 1
ATOM 1573 C CA . ASN A 1 196 ? 3.488 -13.811 2.480 1.00 68.06 196 ASN A CA 1
ATOM 1574 C C . ASN A 1 196 ? 4.053 -14.537 1.246 1.00 68.06 196 ASN A C 1
ATOM 1576 O O . ASN A 1 196 ? 4.955 -14.013 0.595 1.00 68.06 196 ASN A O 1
ATOM 1580 N N . ASP A 1 197 ? 3.504 -15.703 0.904 1.00 63.75 197 ASP A N 1
ATOM 1581 C CA . ASP A 1 197 ? 4.038 -16.595 -0.135 1.00 63.75 197 ASP A CA 1
ATOM 1582 C C . ASP A 1 197 ? 3.491 -16.308 -1.545 1.00 63.75 197 ASP A C 1
ATOM 1584 O O . ASP A 1 197 ? 3.827 -17.012 -2.497 1.00 63.75 197 ASP A O 1
ATOM 1588 N N . ILE A 1 198 ? 2.659 -15.272 -1.707 1.00 61.72 198 ILE A N 1
ATOM 1589 C CA . ILE A 1 198 ? 2.026 -14.929 -2.995 1.00 61.72 198 ILE A CA 1
ATOM 1590 C C . ILE A 1 198 ? 3.068 -14.541 -4.048 1.00 61.72 198 ILE A C 1
ATOM 1592 O O . ILE A 1 198 ? 2.857 -14.757 -5.240 1.00 61.72 198 ILE A O 1
ATOM 1596 N N . LEU A 1 199 ? 4.206 -13.980 -3.625 1.00 64.44 199 LEU A N 1
ATOM 1597 C CA . LEU A 1 199 ? 5.295 -13.620 -4.525 1.00 64.44 199 LEU A CA 1
ATOM 1598 C C . LEU A 1 199 ? 6.215 -14.836 -4.721 1.00 64.44 199 LEU A C 1
ATOM 1600 O O . LEU A 1 199 ? 6.971 -15.180 -3.809 1.00 64.44 199 LEU A O 1
ATOM 1604 N N . PRO A 1 200 ? 6.206 -15.496 -5.898 1.00 60.22 200 PRO A N 1
ATOM 1605 C CA . PRO A 1 200 ? 7.081 -16.633 -6.142 1.00 60.22 200 PRO A CA 1
ATOM 1606 C C . PRO A 1 200 ? 8.544 -16.171 -6.129 1.00 60.22 200 PRO A C 1
ATOM 1608 O O . PRO A 1 200 ? 9.024 -15.546 -7.077 1.00 60.22 200 PRO A O 1
ATOM 1611 N N . ASN A 1 201 ? 9.257 -16.516 -5.055 1.00 54.03 201 ASN A N 1
ATOM 1612 C CA . ASN A 1 201 ? 10.672 -16.190 -4.824 1.00 54.03 201 ASN A CA 1
ATOM 1613 C C . ASN A 1 201 ? 11.651 -16.898 -5.784 1.00 54.03 201 ASN A C 1
ATOM 1615 O O . ASN A 1 201 ? 12.856 -16.680 -5.699 1.00 54.03 201 ASN A O 1
ATOM 1619 N N . SER A 1 202 ? 11.17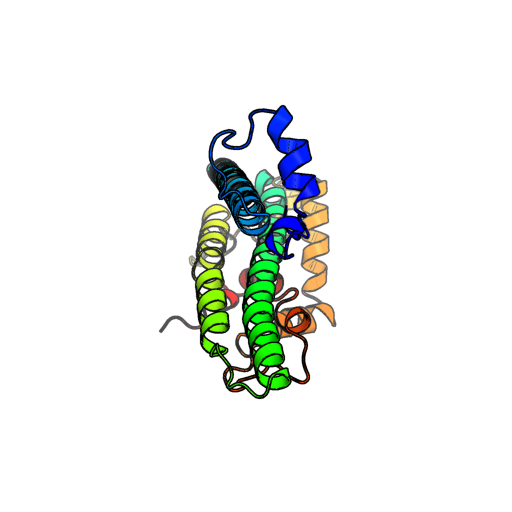3 -17.775 -6.669 1.00 53.12 202 SER A N 1
ATOM 1620 C CA . SER A 1 202 ? 12.012 -18.746 -7.386 1.00 53.12 202 SER A CA 1
ATOM 1621 C C . SER A 1 202 ? 12.109 -18.542 -8.903 1.00 53.12 202 SER A C 1
ATOM 1623 O O . SER A 1 202 ? 12.900 -19.226 -9.551 1.00 53.12 202 SER A O 1
ATOM 1625 N N . GLY A 1 203 ? 11.344 -17.616 -9.490 1.00 57.47 203 GLY A N 1
ATOM 1626 C CA . GLY A 1 203 ? 11.323 -17.392 -10.940 1.00 57.47 203 GLY A CA 1
ATOM 1627 C C . GLY A 1 203 ? 12.059 -16.122 -11.365 1.00 57.47 203 GLY A C 1
ATOM 1628 O O . GLY A 1 203 ? 11.732 -15.035 -10.892 1.00 57.47 203 GLY A O 1
ATOM 1629 N N . SER A 1 204 ? 12.979 -16.232 -12.332 1.00 63.06 204 SER A N 1
ATOM 1630 C CA . SER A 1 204 ? 13.597 -15.078 -13.016 1.00 63.06 204 SER A CA 1
ATOM 163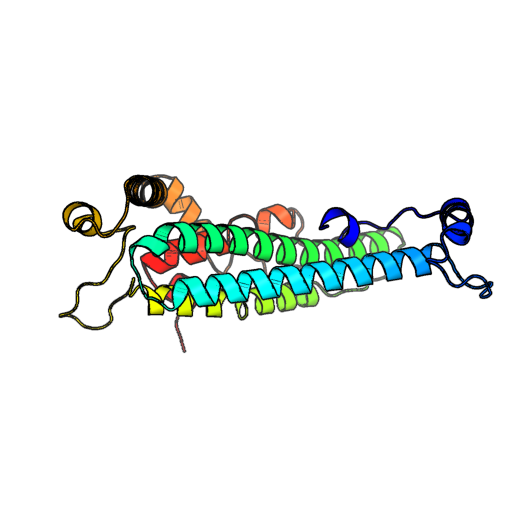1 C C . SER A 1 204 ? 12.594 -14.248 -13.831 1.00 63.06 204 SER A C 1
ATOM 1633 O O . SER A 1 204 ? 12.903 -13.133 -14.246 1.00 63.06 204 SER A O 1
ATOM 1635 N N . HIS A 1 205 ? 11.387 -14.780 -14.047 1.00 65.25 205 HIS A N 1
ATOM 1636 C CA . HIS A 1 205 ? 10.304 -14.150 -14.786 1.00 65.25 205 HIS A CA 1
ATOM 1637 C C . HIS A 1 205 ? 8.950 -14.527 -14.144 1.00 65.25 205 HIS A C 1
ATOM 1639 O O . HIS A 1 205 ? 8.762 -15.701 -13.825 1.00 65.25 205 HIS A O 1
ATOM 1645 N N . PRO A 1 206 ? 7.992 -13.594 -13.973 1.00 61.56 206 PRO A N 1
ATOM 1646 C CA . PRO A 1 206 ? 6.694 -13.854 -13.328 1.00 61.56 206 PRO A CA 1
ATOM 1647 C C . PRO A 1 206 ? 5.708 -14.669 -14.183 1.00 61.56 206 PRO A C 1
ATOM 1649 O O . PRO A 1 206 ? 4.594 -14.943 -13.748 1.00 61.56 206 PRO A O 1
ATOM 1652 N N . PHE A 1 207 ? 6.101 -15.072 -15.395 1.00 61.19 207 PHE A N 1
ATOM 1653 C CA . PHE A 1 207 ? 5.226 -15.791 -16.326 1.00 61.19 207 PHE A CA 1
ATOM 1654 C C . PHE A 1 207 ? 4.711 -17.104 -15.705 1.00 61.19 207 PHE A C 1
ATOM 1656 O O . PHE A 1 207 ? 5.512 -17.851 -15.139 1.00 61.19 207 PHE A O 1
ATOM 1663 N N . PRO A 1 208 ? 3.407 -17.419 -15.846 1.00 62.94 208 PRO A N 1
ATOM 1664 C CA . PRO A 1 208 ? 2.420 -16.756 -16.712 1.00 62.94 208 PRO A CA 1
ATOM 1665 C C . PRO A 1 208 ? 1.682 -15.553 -16.100 1.00 62.94 208 PRO A C 1
ATOM 1667 O O . PRO A 1 208 ? 0.842 -14.964 -16.774 1.00 62.94 208 PRO A O 1
ATOM 1670 N N . MET A 1 209 ? 1.965 -15.176 -14.854 1.00 67.00 209 MET A N 1
ATOM 1671 C CA . MET A 1 209 ? 1.244 -14.112 -14.149 1.00 67.00 209 MET A CA 1
ATOM 1672 C C . MET A 1 209 ? 1.753 -12.723 -14.551 1.00 67.00 209 MET A C 1
ATOM 1674 O O . MET A 1 209 ? 2.942 -12.527 -14.821 1.00 67.00 209 MET A O 1
ATOM 1678 N N . SER A 1 210 ? 0.847 -11.743 -14.569 1.00 72.81 210 SER A N 1
ATOM 1679 C CA . SER A 1 210 ? 1.233 -10.338 -14.710 1.00 72.81 210 SER A CA 1
ATOM 1680 C C . SER A 1 210 ? 1.702 -9.787 -13.355 1.00 72.81 210 SER A C 1
ATOM 1682 O O . SER A 1 210 ? 1.121 -10.162 -12.332 1.00 72.81 210 SER A O 1
ATOM 1684 N N . PRO A 1 211 ? 2.711 -8.895 -13.316 1.00 75.38 211 PRO A N 1
ATOM 1685 C CA . PRO A 1 211 ? 3.107 -8.229 -12.078 1.00 75.38 211 PRO A CA 1
ATOM 1686 C C . PRO A 1 211 ? 1.932 -7.539 -11.374 1.00 75.38 211 PRO A C 1
ATOM 1688 O O . PRO A 1 211 ? 1.786 -7.670 -10.168 1.00 75.38 211 PRO A O 1
ATOM 1691 N N . GLU A 1 212 ? 1.036 -6.887 -12.120 1.00 79.38 212 GLU A N 1
ATOM 1692 C CA . GLU A 1 212 ? -0.139 -6.190 -11.569 1.00 79.38 212 GLU A CA 1
ATOM 1693 C C . GLU A 1 212 ? -1.019 -7.118 -10.712 1.00 79.38 212 GLU A C 1
ATOM 1695 O O . GLU A 1 212 ? -1.459 -6.745 -9.624 1.00 79.38 212 GLU A O 1
ATOM 1700 N N . THR A 1 213 ? -1.218 -8.362 -11.155 1.00 78.38 213 THR A N 1
ATOM 1701 C CA . THR A 1 213 ? -2.018 -9.363 -10.430 1.00 78.38 213 THR A CA 1
ATOM 1702 C C . THR A 1 213 ? -1.363 -9.815 -9.122 1.00 78.38 213 THR A C 1
ATOM 1704 O O . THR A 1 213 ? -2.061 -10.248 -8.214 1.00 78.38 213 THR A O 1
ATOM 1707 N N . LEU A 1 214 ? -0.035 -9.726 -9.008 1.00 77.88 214 LEU A N 1
ATOM 1708 C CA . LEU A 1 214 ? 0.702 -10.194 -7.829 1.00 77.88 214 LEU A CA 1
ATOM 1709 C C . LEU A 1 214 ? 0.673 -9.202 -6.660 1.00 77.88 214 LEU A C 1
ATOM 1711 O O . LEU A 1 214 ? 0.825 -9.616 -5.512 1.00 77.88 214 LEU A O 1
ATOM 1715 N N . TYR A 1 215 ? 0.516 -7.908 -6.945 1.00 82.88 215 TYR A N 1
ATOM 1716 C CA . TYR A 1 215 ? 0.630 -6.848 -5.938 1.00 82.88 215 TYR A CA 1
ATOM 1717 C C . TYR A 1 215 ? -0.709 -6.210 -5.556 1.00 82.88 215 TYR A C 1
ATOM 1719 O O . TYR A 1 215 ? -0.811 -5.642 -4.471 1.00 82.88 215 TYR A O 1
ATOM 1727 N N . THR A 1 216 ? -1.732 -6.311 -6.408 1.00 86.44 216 THR A N 1
ATOM 1728 C CA . THR A 1 216 ? -3.028 -5.651 -6.181 1.00 86.44 216 THR A CA 1
ATOM 1729 C C . THR A 1 216 ? -3.693 -6.130 -4.889 1.00 86.44 216 THR A C 1
ATOM 1731 O O . THR A 1 216 ? -3.961 -7.317 -4.726 1.00 86.44 216 THR A O 1
ATOM 1734 N N . GLY A 1 217 ? -3.992 -5.199 -3.981 1.00 88.25 217 GLY A N 1
ATOM 1735 C CA . GLY A 1 217 ? -4.755 -5.441 -2.754 1.00 88.25 217 GLY A CA 1
ATOM 1736 C C . GLY A 1 217 ? -3.984 -6.144 -1.635 1.00 88.25 217 GLY A C 1
ATOM 1737 O O . GLY A 1 217 ? -4.542 -6.354 -0.560 1.00 88.25 217 GLY A O 1
ATOM 1738 N N . ARG A 1 218 ? -2.711 -6.493 -1.841 1.00 91.62 218 ARG A N 1
ATOM 1739 C CA . ARG A 1 218 ? -1.888 -7.261 -0.894 1.00 91.62 218 ARG A CA 1
ATOM 1740 C C . ARG A 1 218 ? -1.594 -6.499 0.400 1.00 91.62 218 ARG A C 1
ATOM 1742 O O . ARG A 1 218 ? -1.774 -7.033 1.493 1.00 91.62 218 ARG A O 1
ATOM 1749 N N . LEU A 1 219 ? -1.130 -5.254 0.302 1.00 93.12 219 LEU A N 1
ATOM 1750 C CA . LEU A 1 219 ? -0.825 -4.412 1.465 1.00 93.12 219 LEU A CA 1
ATOM 1751 C C . LEU A 1 219 ? -2.109 -3.947 2.152 1.00 93.12 219 LEU A C 1
ATOM 1753 O O . LEU A 1 219 ? -2.158 -3.900 3.382 1.00 93.12 219 LEU A O 1
ATOM 1757 N N . VAL A 1 220 ? -3.159 -3.677 1.369 1.00 94.44 220 VAL A N 1
ATOM 1758 C CA . VAL A 1 220 ? -4.508 -3.421 1.897 1.00 94.44 220 VAL A CA 1
ATOM 1759 C C . VAL A 1 220 ? -4.986 -4.605 2.737 1.00 94.44 220 VAL A C 1
ATOM 1761 O O . VAL A 1 220 ? -5.358 -4.421 3.896 1.00 94.44 220 VAL A O 1
ATOM 1764 N N . ALA A 1 221 ? -4.918 -5.819 2.190 1.00 93.44 221 ALA A N 1
ATOM 1765 C CA . ALA A 1 221 ? -5.329 -7.031 2.881 1.00 93.44 221 ALA A CA 1
ATOM 1766 C C . ALA A 1 221 ? -4.500 -7.271 4.142 1.00 93.44 221 ALA A C 1
ATOM 1768 O O . ALA A 1 221 ? -5.071 -7.486 5.206 1.00 93.44 221 ALA A O 1
ATOM 1769 N N . LYS A 1 222 ? -3.169 -7.137 4.073 1.00 93.19 222 LYS A N 1
ATOM 1770 C CA . LYS A 1 222 ? -2.291 -7.235 5.253 1.00 93.19 222 LYS A CA 1
ATOM 1771 C C . LYS A 1 222 ? -2.669 -6.248 6.356 1.00 93.19 222 LYS A C 1
ATOM 1773 O O . LYS A 1 222 ? -2.682 -6.630 7.524 1.00 93.19 222 LYS A O 1
ATOM 1778 N N . PHE A 1 223 ? -2.984 -5.002 6.003 1.00 94.50 223 PHE A N 1
ATOM 1779 C CA . PHE A 1 223 ? -3.404 -3.998 6.979 1.00 94.50 223 PHE A CA 1
ATOM 1780 C C . PHE A 1 223 ? -4.798 -4.246 7.557 1.00 94.50 223 PHE A C 1
ATOM 1782 O O . PHE A 1 223 ? -5.030 -4.000 8.733 1.00 94.50 223 PHE A O 1
ATOM 1789 N N . LEU A 1 224 ? -5.749 -4.746 6.774 1.00 94.56 224 LEU A N 1
ATOM 1790 C CA . LEU A 1 224 ? -7.054 -5.111 7.324 1.00 94.56 224 LEU A CA 1
ATOM 1791 C C . LEU A 1 224 ? -6.932 -6.344 8.229 1.00 94.56 224 LEU A C 1
ATOM 1793 O O . LEU A 1 224 ? -7.436 -6.346 9.352 1.00 94.56 224 LEU A O 1
ATOM 1797 N N . MET A 1 225 ? -6.179 -7.354 7.793 1.00 91.94 225 MET A N 1
ATOM 1798 C CA . MET A 1 225 ? -5.899 -8.558 8.573 1.00 91.94 225 MET A CA 1
ATOM 1799 C C . MET A 1 225 ? -5.193 -8.254 9.891 1.00 91.94 225 MET A C 1
ATOM 1801 O O . MET A 1 225 ? -5.452 -8.943 10.880 1.00 91.94 225 MET A O 1
ATOM 1805 N N . SER A 1 226 ? -4.366 -7.207 9.963 1.00 92.12 226 SER A N 1
ATOM 1806 C CA . SER A 1 226 ? -3.701 -6.868 11.218 1.00 92.12 226 SER A CA 1
ATOM 1807 C C . SER A 1 226 ? -4.656 -6.474 12.329 1.00 92.12 226 SER A C 1
ATOM 1809 O O . SER A 1 226 ? -4.284 -6.662 13.472 1.00 92.12 226 SER A O 1
ATOM 1811 N N . PHE A 1 227 ? -5.898 -6.053 12.047 1.00 90.69 227 PHE A N 1
ATOM 1812 C CA . PHE A 1 227 ? -6.918 -5.843 13.086 1.00 90.69 227 PHE A CA 1
ATOM 1813 C C . PHE A 1 227 ? -7.364 -7.138 13.783 1.00 90.69 227 PHE A C 1
ATOM 1815 O O . PHE A 1 227 ? -7.943 -7.055 14.869 1.00 90.69 227 PHE A O 1
ATOM 1822 N N . THR A 1 228 ? -7.113 -8.308 13.185 1.00 88.12 228 THR A N 1
ATOM 1823 C CA . THR A 1 228 ? -7.326 -9.621 13.821 1.00 88.12 228 THR A CA 1
ATOM 1824 C C . THR A 1 228 ? -6.079 -10.108 14.545 1.00 88.12 228 THR A C 1
ATOM 1826 O O . THR A 1 228 ? -6.168 -10.539 15.693 1.00 88.12 228 THR A O 1
ATOM 1829 N N . ASP A 1 229 ? -4.926 -10.012 13.884 1.00 83.56 229 ASP A N 1
ATOM 1830 C CA . ASP A 1 229 ? -3.642 -10.480 14.389 1.00 83.56 229 ASP A CA 1
ATOM 1831 C C . ASP A 1 229 ? -2.503 -9.631 13.811 1.00 83.56 229 ASP A C 1
ATOM 1833 O O . ASP A 1 229 ? -2.244 -9.651 12.605 1.00 83.56 229 ASP A O 1
ATOM 1837 N N . ASP A 1 230 ? -1.776 -8.921 14.676 1.00 79.69 230 ASP A N 1
ATOM 1838 C CA . ASP A 1 230 ? -0.610 -8.100 14.334 1.00 79.69 230 ASP A CA 1
ATOM 1839 C C . ASP A 1 230 ? 0.445 -8.895 13.534 1.00 79.69 230 ASP A C 1
ATOM 1841 O O . ASP A 1 230 ? 1.207 -8.318 12.747 1.00 79.69 230 ASP A O 1
ATOM 1845 N N . LYS A 1 231 ? 0.482 -10.229 13.678 1.00 80.44 231 LYS A N 1
ATOM 1846 C CA . LYS A 1 231 ? 1.362 -11.114 12.897 1.00 80.44 231 LYS A CA 1
ATOM 1847 C C . LYS A 1 231 ? 1.123 -11.036 11.393 1.00 80.44 231 LYS A C 1
ATOM 1849 O O . LYS A 1 231 ? 2.050 -11.321 10.638 1.00 80.44 231 LYS A O 1
ATOM 1854 N N . ALA A 1 232 ? -0.050 -10.599 10.936 1.00 77.94 232 ALA A N 1
ATOM 1855 C CA . ALA A 1 232 ? -0.314 -10.370 9.515 1.00 77.94 232 ALA A CA 1
ATOM 1856 C C . ALA A 1 232 ? 0.676 -9.370 8.882 1.00 77.94 232 ALA A C 1
ATOM 1858 O O . ALA A 1 232 ? 0.976 -9.453 7.692 1.00 77.94 232 ALA A O 1
ATOM 1859 N N . ILE A 1 233 ? 1.225 -8.451 9.685 1.00 80.38 233 ILE A N 1
ATOM 1860 C CA . ILE A 1 233 ? 2.194 -7.439 9.243 1.00 80.38 233 ILE A CA 1
ATOM 1861 C C . ILE A 1 233 ? 3.609 -7.765 9.717 1.00 80.38 233 ILE A C 1
ATOM 1863 O O . ILE A 1 233 ? 4.571 -7.593 8.966 1.00 80.38 233 ILE A O 1
ATOM 1867 N N . PHE A 1 234 ? 3.765 -8.214 10.963 1.00 75.44 234 PHE A N 1
ATOM 1868 C CA . PHE A 1 234 ? 5.090 -8.404 11.563 1.00 75.44 234 PHE A CA 1
ATOM 1869 C C . PHE A 1 234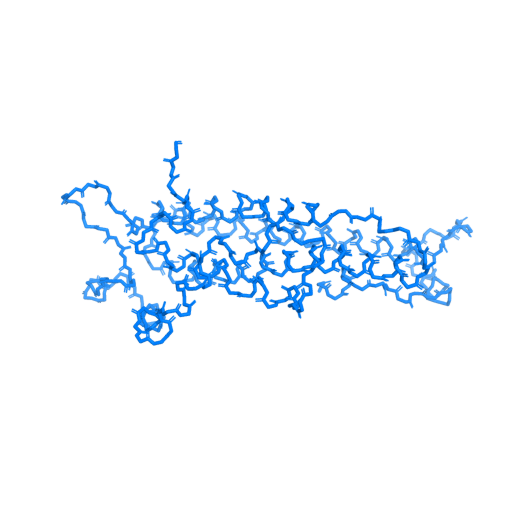 ? 5.638 -9.829 11.415 1.00 75.44 234 PHE A C 1
ATOM 1871 O O . PHE A 1 234 ? 6.826 -10.040 11.656 1.00 75.44 234 PHE A O 1
ATOM 1878 N N . GLY A 1 235 ? 4.814 -10.777 10.957 1.00 68.94 235 GLY A N 1
ATOM 1879 C CA . GLY A 1 235 ? 5.124 -12.204 10.959 1.00 68.94 235 GLY A CA 1
ATOM 1880 C C . GLY A 1 235 ? 5.232 -12.769 12.377 1.00 68.94 235 GLY A C 1
ATOM 1881 O O . GLY A 1 235 ? 4.984 -12.078 13.367 1.00 68.94 235 GLY A O 1
ATOM 1882 N N . ASP A 1 236 ? 5.644 -14.032 12.481 1.00 53.12 236 ASP A N 1
ATOM 1883 C CA . ASP A 1 236 ? 6.197 -14.534 13.735 1.00 53.12 236 ASP A CA 1
ATOM 1884 C C . ASP A 1 236 ? 7.551 -13.848 13.944 1.00 53.12 236 ASP A C 1
ATOM 1886 O O . ASP A 1 236 ? 8.539 -14.151 13.275 1.00 53.12 236 ASP A O 1
ATOM 1890 N N . SER A 1 237 ? 7.586 -12.868 14.842 1.00 39.97 237 SER A N 1
ATOM 1891 C CA . SER A 1 237 ? 8.831 -12.317 15.364 1.00 39.97 237 SER A CA 1
ATOM 1892 C C . SER A 1 237 ? 9.683 -13.460 15.925 1.00 39.97 237 SER A C 1
ATOM 1894 O O . SER A 1 237 ? 9.281 -14.080 16.912 1.00 39.97 237 SER A O 1
ATOM 1896 N N . VAL A 1 238 ? 10.824 -13.737 15.286 1.00 31.30 238 VAL A N 1
ATOM 1897 C CA . VAL A 1 238 ? 11.918 -14.535 15.864 1.00 31.30 238 VAL A CA 1
ATOM 1898 C C . VAL A 1 238 ? 12.717 -13.655 16.813 1.00 31.30 238 VAL A C 1
ATOM 1900 O O . VAL A 1 238 ? 13.050 -12.519 16.403 1.00 31.30 238 VAL A O 1
#

Sequence (238 aa):
MHYIMTRQLCLTRHTVDSLRSTGMIAQNDGFVTPRMLARQIKSVVDELMLREMQQLFELFSKSLKPKIRREWAPCTAAFLVLCLFMEAVETAADTFVVAGNEISMRNSARPEYDRSVALNTCKEVENMPFKQFAYQFHQVYQTHTKEANAKSFNPLFDSSFAEQGELDGPAVTFAAQLRELFFGEDWLELQFLAANDILPNSGSHPFPMSPETLYTGRLVAKFLMSFTDDKAIFGDSV

Organism: NCBI:txid195108

Foldseek 3Di:
DVVLQLDQPPDDVVNVVVCLVVVPDDVPDPPDDSNNVSVVVNVVVVVVVVVVVVVVVVVLVVLLVVLQLQCLQVNLVVLLVVLQVLLVLLQSLLCVQQVQQVVCVVVVHHRPDFSVRSVVVSVCSLVPPLLVSLVSSCVSQVLDDPDPPDDGDNLLPDDVCVVVVSYDPVSNVSSVVLNVCCDDPSVVVLVVLLDPCLDPPPDSHPPPDRSSVSRPCNSVSLSSCVSVPVCSRVPPDD

Secondary structure (DSSP, 8-state):
-HHHHHS-----HHHHHHHHTTT-S-TT-TT--HHHHHHHHHHHHHHHHHHHHHHHHHHHHHHHTT--GGGHHHHHHHHHHHHHHHHHHHHHHHHHHHHHHHHHHHTTPPPSS-HHHHHHHHHHHIIIIIHHHHHHHHHHHT-S--STTS----TTT--HHHHTT-S-HHHHHHHHHHHHTTSHHHHHHHHHHH-GGGS-TT-SS-TTS-HHHHHTTHHHHHHHHTTT-THHHH-S--

InterPro doma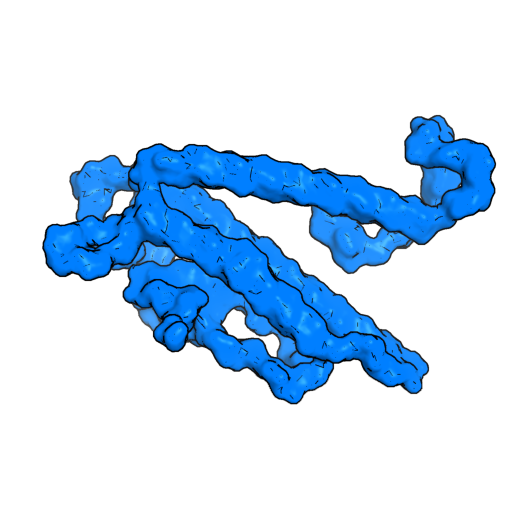ins:
  IPR052973 Transcription factor kpeA/SAT20-like [PTHR35392] (28-182)

Radius of gyration: 22.63 Å; chains: 1; bounding box: 47×50×64 Å